Protein AF-A0A3R7AQ67-F1 (afdb_monomer_lite)

Structure (mmCIF, N/CA/C/O backbone):
data_AF-A0A3R7AQ67-F1
#
_entry.id   AF-A0A3R7AQ67-F1
#
loop_
_atom_site.group_PDB
_atom_site.id
_atom_site.type_symbol
_atom_site.label_atom_id
_atom_site.label_alt_id
_atom_site.label_comp_id
_atom_site.label_asym_id
_atom_site.label_entity_id
_atom_site.label_seq_id
_atom_site.pdbx_PDB_ins_code
_atom_site.Cartn_x
_atom_site.Cartn_y
_atom_site.Cartn_z
_atom_site.occupancy
_atom_site.B_iso_or_equiv
_atom_site.auth_seq_id
_atom_site.auth_comp_id
_atom_site.auth_asym_id
_atom_site.auth_atom_id
_atom_site.pdbx_PDB_model_num
ATOM 1 N N . MET A 1 1 ? 0.815 7.753 -4.136 1.00 72.75 1 MET A N 1
ATOM 2 C CA . MET A 1 1 ? -0.116 6.922 -3.349 1.00 72.75 1 MET A CA 1
ATOM 3 C C . MET A 1 1 ? -1.166 6.348 -4.287 1.00 72.75 1 MET A C 1
ATOM 5 O O . MET A 1 1 ? -2.288 6.833 -4.339 1.00 72.75 1 MET A O 1
ATOM 9 N N . LEU A 1 2 ? -0.780 5.349 -5.079 1.00 80.62 2 LEU A N 1
ATOM 10 C CA . LEU A 1 2 ? -1.747 4.509 -5.790 1.00 80.62 2 LEU A CA 1
ATOM 11 C C . LEU A 1 2 ? -1.988 3.253 -4.947 1.00 80.62 2 LEU A C 1
ATOM 13 O O . LEU A 1 2 ? -1.191 2.944 -4.060 1.00 80.62 2 LEU A O 1
ATOM 17 N N . LEU A 1 3 ? -3.057 2.513 -5.232 1.00 83.12 3 LEU A N 1
ATOM 18 C CA . LEU A 1 3 ? -3.358 1.275 -4.507 1.00 83.12 3 LEU A CA 1
ATOM 19 C C . LEU A 1 3 ? -2.185 0.286 -4.591 1.00 83.12 3 LEU A C 1
ATOM 21 O O . LEU A 1 3 ? -1.769 -0.280 -3.590 1.00 83.12 3 LEU A O 1
ATOM 25 N N . ILE A 1 4 ? -1.585 0.166 -5.776 1.00 81.56 4 ILE A N 1
ATOM 26 C CA . ILE A 1 4 ? -0.449 -0.726 -6.044 1.00 81.56 4 ILE A CA 1
ATOM 27 C C . ILE A 1 4 ? 0.915 -0.134 -5.662 1.00 81.56 4 ILE A C 1
ATOM 29 O O . ILE A 1 4 ? 1.932 -0.790 -5.848 1.00 81.56 4 ILE A O 1
ATOM 33 N N . SER A 1 5 ? 0.976 1.115 -5.177 1.00 82.06 5 SER A N 1
ATOM 34 C CA . SER A 1 5 ? 2.272 1.754 -4.902 1.00 82.06 5 SER A CA 1
ATOM 35 C C . SER A 1 5 ? 2.939 1.249 -3.625 1.00 82.06 5 SER A C 1
ATOM 37 O O . SER A 1 5 ? 4.103 1.556 -3.398 1.00 82.06 5 SER A O 1
ATOM 39 N N . SER A 1 6 ? 2.205 0.545 -2.762 1.00 86.56 6 SER A N 1
ATOM 40 C CA . SER A 1 6 ? 2.748 -0.054 -1.546 1.00 86.56 6 SER A CA 1
ATOM 41 C C . SER A 1 6 ? 1.867 -1.216 -1.075 1.00 86.56 6 SER A C 1
ATOM 43 O O . SER A 1 6 ? 0.650 -1.208 -1.261 1.00 86.56 6 SER A O 1
ATOM 45 N N . ILE A 1 7 ? 2.485 -2.216 -0.441 1.00 86.94 7 ILE A N 1
ATOM 46 C CA . ILE A 1 7 ? 1.776 -3.374 0.126 1.00 86.94 7 ILE A CA 1
ATOM 47 C C . ILE A 1 7 ? 0.708 -2.953 1.161 1.00 86.94 7 ILE A C 1
ATOM 49 O O . ILE A 1 7 ? -0.405 -3.470 1.075 1.00 86.94 7 ILE A O 1
ATOM 53 N N . PRO A 1 8 ? 0.954 -1.993 2.083 1.00 88.12 8 PRO A N 1
ATOM 54 C CA . PRO A 1 8 ? -0.069 -1.542 3.028 1.00 88.12 8 PRO A CA 1
ATOM 55 C C . PRO A 1 8 ? -1.321 -0.992 2.339 1.00 88.12 8 PRO A C 1
ATOM 57 O O . PRO A 1 8 ? -2.431 -1.286 2.771 1.00 88.12 8 PRO A O 1
ATOM 60 N N . ASN A 1 9 ? -1.164 -0.230 1.249 1.00 91.06 9 ASN A N 1
ATOM 61 C CA . ASN A 1 9 ? -2.303 0.323 0.512 1.00 91.06 9 ASN A CA 1
ATOM 62 C C . ASN A 1 9 ? -3.183 -0.785 -0.058 1.00 91.06 9 ASN A C 1
ATOM 64 O O . ASN A 1 9 ? -4.401 -0.716 0.071 1.00 91.06 9 ASN A O 1
ATOM 68 N N . LEU A 1 10 ? -2.561 -1.805 -0.652 1.00 89.75 10 LEU A N 1
ATOM 69 C CA . LEU A 1 10 ? -3.259 -2.957 -1.210 1.00 89.75 10 LEU A CA 1
ATOM 70 C C . LEU A 1 10 ? -3.998 -3.736 -0.120 1.00 89.75 10 LEU A C 1
ATOM 72 O O . LEU A 1 10 ? -5.177 -4.028 -0.277 1.00 89.75 10 LEU A O 1
ATOM 76 N N . VAL A 1 11 ? -3.328 -4.029 0.996 1.00 90.25 11 VAL A N 1
ATOM 77 C CA . VAL A 1 11 ? -3.901 -4.801 2.108 1.00 90.25 11 VAL A CA 1
ATOM 78 C C . VAL A 1 11 ? -5.073 -4.067 2.763 1.00 90.25 11 VAL A C 1
ATOM 80 O O . VAL A 1 11 ? -6.101 -4.678 3.045 1.00 90.25 11 VAL A O 1
ATOM 83 N N . VAL A 1 12 ? -4.954 -2.755 2.987 1.00 92.00 12 VAL A N 1
ATOM 84 C CA . VAL A 1 12 ? -6.056 -1.951 3.535 1.00 92.00 12 VAL A CA 1
ATOM 85 C C . VAL A 1 12 ? -7.195 -1.847 2.520 1.00 92.00 12 VAL A C 1
ATOM 87 O O . VAL A 1 12 ? -8.351 -2.034 2.890 1.00 92.00 12 VAL A O 1
ATOM 90 N N . ALA A 1 13 ? -6.898 -1.609 1.240 1.00 90.75 13 ALA A N 1
ATOM 91 C CA . ALA A 1 13 ? -7.921 -1.539 0.202 1.00 90.75 13 ALA A CA 1
ATOM 92 C C . ALA A 1 13 ? -8.708 -2.853 0.073 1.00 90.75 13 ALA A C 1
ATOM 94 O O . ALA A 1 13 ? -9.933 -2.812 0.054 1.00 90.75 13 ALA A O 1
ATOM 95 N N . ASP A 1 14 ? -8.035 -4.005 0.075 1.00 88.44 14 ASP A N 1
ATOM 96 C CA . ASP A 1 14 ? -8.679 -5.325 0.085 1.00 88.44 14 ASP A CA 1
ATOM 97 C C . ASP A 1 14 ? -9.509 -5.531 1.362 1.00 88.44 14 ASP A C 1
ATOM 99 O O . ASP A 1 14 ? -10.697 -5.855 1.306 1.00 88.44 14 ASP A O 1
ATOM 103 N N . GLY A 1 15 ? -8.927 -5.209 2.522 1.00 89.31 15 GLY A N 1
ATOM 104 C CA . GLY A 1 15 ? -9.599 -5.297 3.813 1.00 89.31 15 GLY A CA 1
ATOM 105 C C . GLY A 1 15 ? -10.900 -4.495 3.871 1.00 89.31 15 GLY A C 1
ATOM 106 O O . GLY A 1 15 ? -11.867 -4.959 4.473 1.00 89.31 15 GLY A O 1
ATOM 107 N N . PHE A 1 16 ? -10.963 -3.325 3.239 1.00 91.62 16 PHE A N 1
ATOM 108 C CA . PHE A 1 16 ? -12.138 -2.448 3.244 1.00 91.62 16 PHE A CA 1
ATOM 109 C C . PHE A 1 16 ? -12.935 -2.448 1.934 1.00 91.62 16 PHE A C 1
ATOM 111 O O . PHE A 1 16 ? -13.886 -1.679 1.809 1.00 91.62 16 PHE A O 1
ATOM 118 N N . ASN A 1 17 ? -12.596 -3.330 0.990 1.00 88.88 17 ASN A N 1
ATOM 119 C CA . ASN A 1 17 ? -13.227 -3.440 -0.325 1.00 88.88 17 ASN A CA 1
ATOM 120 C C . ASN A 1 17 ? -13.226 -2.116 -1.125 1.00 88.88 17 ASN A C 1
ATOM 122 O O . ASN A 1 17 ? -14.225 -1.722 -1.728 1.00 88.88 17 ASN A O 1
ATOM 126 N N . ILE A 1 18 ? -12.095 -1.404 -1.098 1.00 89.31 18 ILE A N 1
ATOM 127 C CA . ILE A 1 18 ? -11.874 -0.159 -1.839 1.00 89.31 18 ILE A CA 1
ATOM 128 C C . ILE A 1 18 ? -11.268 -0.496 -3.204 1.00 89.31 18 ILE A C 1
ATOM 130 O O . ILE A 1 18 ? -10.146 -0.992 -3.298 1.00 89.31 18 ILE A O 1
ATOM 134 N N . GLY A 1 19 ? -12.005 -0.179 -4.268 1.00 86.44 19 GLY A N 1
ATOM 135 C CA . GLY A 1 19 ? -11.568 -0.373 -5.651 1.00 86.44 19 GLY A CA 1
ATOM 136 C C . GLY A 1 19 ? -10.388 0.512 -6.068 1.00 86.44 19 GLY A C 1
ATOM 137 O O . GLY A 1 19 ? -10.145 1.582 -5.494 1.00 86.44 19 GLY A O 1
ATOM 138 N N . PHE A 1 20 ? -9.668 0.103 -7.118 1.00 86.31 20 PHE A N 1
ATOM 139 C CA . PHE A 1 20 ? -8.523 0.865 -7.636 1.00 86.31 20 PHE A CA 1
ATOM 140 C C . PHE A 1 20 ? -8.946 2.246 -8.140 1.00 86.31 20 PHE A C 1
ATOM 142 O O . PHE A 1 20 ? -8.245 3.231 -7.900 1.00 86.31 20 PHE A O 1
ATOM 149 N N . SER A 1 21 ? -10.097 2.338 -8.814 1.00 85.00 21 SER A N 1
ATOM 150 C CA . SER A 1 21 ? -10.592 3.599 -9.376 1.00 85.00 21 SER A CA 1
ATOM 151 C C . SER A 1 21 ? -10.856 4.634 -8.281 1.00 85.00 21 SER A C 1
ATOM 153 O O . SER A 1 21 ? -10.387 5.773 -8.359 1.00 85.00 21 SER A O 1
ATOM 155 N N . ARG A 1 22 ? -11.522 4.210 -7.201 1.00 88.50 22 ARG A N 1
ATOM 156 C CA . ARG A 1 22 ? -11.767 5.028 -6.013 1.00 88.50 22 ARG A CA 1
ATOM 157 C C . ARG A 1 22 ? -10.457 5.478 -5.383 1.00 88.50 22 ARG A C 1
ATOM 159 O O . ARG A 1 22 ? -10.313 6.654 -5.040 1.00 88.50 22 ARG A O 1
ATOM 166 N N . PHE A 1 23 ? -9.489 4.566 -5.302 1.00 89.12 23 PHE A N 1
ATOM 167 C CA . PHE A 1 23 ? -8.178 4.881 -4.761 1.00 89.12 23 PHE A CA 1
ATOM 168 C C . PHE A 1 23 ? -7.440 5.921 -5.606 1.00 89.12 23 PHE A C 1
ATOM 170 O O . PHE A 1 23 ? -6.857 6.854 -5.063 1.00 89.12 23 PHE A O 1
ATOM 177 N N . ALA A 1 24 ? -7.488 5.798 -6.932 1.00 87.00 24 ALA A N 1
ATOM 178 C CA . ALA A 1 24 ? -6.866 6.746 -7.846 1.00 87.00 24 ALA A CA 1
ATOM 179 C C . ALA A 1 24 ? -7.499 8.141 -7.735 1.00 87.00 24 ALA A C 1
ATOM 181 O O . ALA A 1 24 ? -6.774 9.130 -7.677 1.00 87.00 24 ALA A O 1
ATOM 182 N N . ILE A 1 25 ? -8.828 8.233 -7.633 1.00 88.50 25 ILE A N 1
ATOM 183 C CA . ILE A 1 25 ? -9.541 9.517 -7.525 1.00 88.50 25 ILE A CA 1
ATOM 184 C C . ILE A 1 25 ? -9.151 10.278 -6.252 1.00 88.50 25 ILE A C 1
ATOM 186 O O . ILE A 1 25 ? -8.949 11.489 -6.306 1.00 88.50 25 ILE A O 1
ATOM 190 N N . ILE A 1 26 ? -9.026 9.586 -5.117 1.00 88.56 26 ILE A N 1
ATOM 191 C CA . ILE A 1 26 ? -8.708 10.217 -3.825 1.00 88.56 26 ILE A CA 1
ATOM 192 C C . ILE A 1 26 ? -7.193 10.390 -3.649 1.00 88.56 26 ILE A C 1
ATOM 194 O O . ILE A 1 26 ? -6.713 11.452 -3.253 1.00 88.56 26 ILE A O 1
ATOM 198 N N . GLY A 1 27 ? -6.420 9.353 -3.966 1.00 85.31 27 GLY A N 1
ATOM 199 C CA . GLY A 1 27 ? -4.980 9.302 -3.740 1.00 85.31 27 GLY A CA 1
ATOM 200 C C . GLY A 1 27 ? -4.157 10.099 -4.751 1.00 85.31 27 GLY A C 1
ATOM 201 O O . GLY A 1 27 ? -3.121 10.657 -4.374 1.00 85.31 27 GLY A O 1
ATOM 202 N N . ALA A 1 28 ? -4.574 10.193 -6.021 1.00 86.81 28 ALA A N 1
ATOM 203 C CA . ALA A 1 28 ? -3.775 10.865 -7.050 1.00 86.81 28 ALA A CA 1
ATOM 204 C C . ALA A 1 28 ? -3.653 12.385 -6.838 1.00 86.81 28 ALA A C 1
ATOM 206 O O . ALA A 1 28 ? -2.519 12.867 -6.884 1.00 86.81 28 ALA A O 1
ATOM 207 N N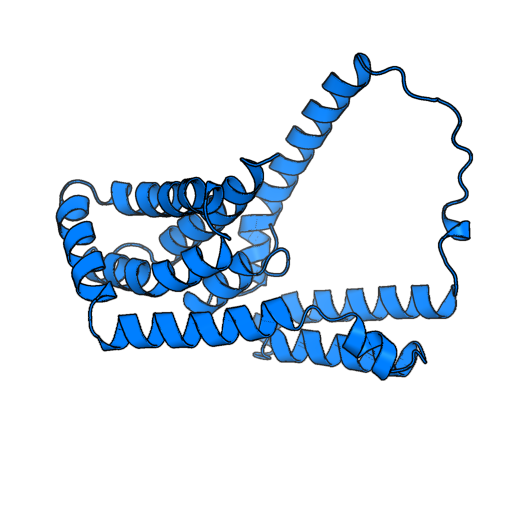 . PRO A 1 29 ? -4.724 13.151 -6.536 1.00 89.62 29 PRO A N 1
ATOM 208 C CA . PRO A 1 29 ? -4.601 14.586 -6.273 1.00 89.62 29 PRO A CA 1
ATOM 209 C C . PRO A 1 29 ? -3.647 14.882 -5.115 1.00 89.62 29 PRO A C 1
ATOM 211 O O . PRO A 1 29 ? -2.743 15.705 -5.254 1.00 89.62 29 PRO A O 1
ATOM 214 N N . LEU A 1 30 ? -3.783 14.151 -4.002 1.00 85.88 30 LEU A N 1
ATOM 215 C CA . LEU A 1 30 ? -2.887 14.291 -2.856 1.00 85.88 30 LEU A CA 1
ATOM 216 C C . LEU A 1 30 ? -1.441 13.949 -3.232 1.00 85.88 30 LEU A C 1
ATOM 218 O O . LEU A 1 30 ? -0.521 14.681 -2.882 1.00 85.88 30 LEU A O 1
ATOM 222 N N . SER A 1 31 ? -1.235 12.874 -3.996 1.00 85.75 31 SER A N 1
ATOM 223 C CA . SER A 1 31 ? 0.098 12.470 -4.458 1.00 85.75 31 SER A CA 1
ATOM 224 C C . SER A 1 31 ? 0.756 13.530 -5.336 1.00 85.75 31 SER A C 1
ATOM 226 O O . SER A 1 31 ? 1.950 13.769 -5.195 1.00 85.75 31 SER A O 1
ATOM 228 N N . LEU A 1 32 ? -0.005 14.173 -6.225 1.00 90.31 32 LEU A N 1
ATOM 229 C CA . LEU A 1 32 ? 0.499 15.240 -7.090 1.00 90.31 32 LEU A CA 1
ATOM 230 C C . LEU A 1 32 ? 0.870 16.488 -6.286 1.00 90.31 32 LEU A C 1
ATOM 232 O O . LEU A 1 32 ? 1.914 17.085 -6.542 1.00 90.31 32 LEU A O 1
ATOM 236 N N . ILE A 1 33 ? 0.057 16.850 -5.289 1.00 90.50 33 ILE A N 1
ATOM 237 C CA . ILE A 1 33 ? 0.358 17.958 -4.373 1.00 90.50 33 ILE A CA 1
ATOM 238 C C . ILE A 1 33 ? 1.642 17.662 -3.593 1.00 90.50 33 ILE A C 1
ATOM 240 O O . ILE A 1 33 ? 2.556 18.485 -3.586 1.00 90.50 33 ILE A O 1
ATOM 244 N N . LEU A 1 34 ? 1.740 16.480 -2.979 1.00 86.50 34 LEU A N 1
ATOM 245 C CA . LEU A 1 34 ? 2.927 16.073 -2.225 1.00 86.50 34 LEU A CA 1
ATOM 246 C C . LEU A 1 34 ? 4.167 16.035 -3.120 1.00 86.50 34 LEU A C 1
ATOM 248 O O . LEU A 1 34 ? 5.200 16.570 -2.739 1.00 86.50 34 LEU A O 1
ATOM 252 N N . MET A 1 35 ? 4.054 15.497 -4.337 1.00 89.00 35 MET A N 1
ATOM 253 C CA . MET A 1 35 ? 5.141 15.488 -5.315 1.00 89.00 35 MET A CA 1
ATOM 254 C C . MET A 1 35 ? 5.604 16.908 -5.660 1.00 89.00 35 MET A C 1
ATOM 256 O O . MET A 1 35 ? 6.805 17.165 -5.671 1.00 89.00 35 MET A O 1
ATOM 260 N N . ALA A 1 36 ? 4.680 17.841 -5.904 1.00 93.50 36 ALA A N 1
ATOM 261 C CA . ALA A 1 36 ? 5.024 19.230 -6.199 1.00 93.50 36 ALA A CA 1
ATOM 262 C C . ALA A 1 36 ? 5.754 19.903 -5.023 1.00 93.50 36 ALA A C 1
ATOM 264 O O . ALA A 1 36 ? 6.768 20.570 -5.231 1.00 93.50 36 ALA A O 1
ATOM 265 N N . VAL A 1 37 ? 5.288 19.679 -3.789 1.00 91.69 37 VAL A N 1
ATOM 266 C CA . VAL A 1 37 ? 5.948 20.183 -2.574 1.00 91.69 37 VAL A CA 1
ATOM 267 C C . VAL A 1 37 ? 7.336 19.561 -2.410 1.00 91.69 37 VAL A C 1
ATOM 269 O O . VAL A 1 37 ? 8.300 20.287 -2.181 1.00 91.69 37 VAL A O 1
ATOM 272 N N . SER A 1 38 ? 7.476 18.244 -2.587 1.00 88.69 38 SER A N 1
ATOM 273 C CA . SER A 1 38 ? 8.767 17.555 -2.503 1.00 88.69 38 SER A CA 1
ATOM 274 C C . SER A 1 38 ? 9.755 18.059 -3.555 1.00 88.69 38 SER A C 1
ATOM 276 O O . SER A 1 38 ? 10.904 18.341 -3.219 1.00 88.69 38 SER A O 1
ATOM 278 N N . ILE A 1 39 ? 9.318 18.240 -4.807 1.00 92.38 39 ILE A N 1
ATOM 279 C CA . ILE A 1 39 ? 10.147 18.815 -5.877 1.00 92.38 39 ILE A CA 1
ATOM 280 C C . ILE A 1 39 ? 10.589 20.230 -5.503 1.00 92.38 39 ILE A C 1
ATOM 282 O O . ILE A 1 39 ? 11.765 20.550 -5.650 1.00 92.38 39 ILE A O 1
ATOM 286 N N . TYR A 1 40 ? 9.683 21.062 -4.985 1.00 93.81 40 TYR A N 1
ATOM 287 C CA . TYR A 1 40 ? 10.013 22.417 -4.547 1.00 93.81 40 TYR A CA 1
ATOM 288 C C . TYR A 1 40 ? 11.048 22.423 -3.411 1.00 93.81 40 TYR A C 1
ATOM 290 O O . TYR A 1 40 ? 12.060 23.116 -3.504 1.00 93.81 40 TYR A O 1
ATOM 298 N N . MET A 1 41 ? 10.850 21.606 -2.372 1.00 90.94 41 MET A N 1
ATOM 299 C CA . MET A 1 41 ? 11.791 21.487 -1.252 1.00 90.94 41 MET A CA 1
ATOM 300 C C . MET A 1 41 ? 13.177 21.019 -1.712 1.00 90.94 41 MET A C 1
ATOM 302 O O . MET A 1 41 ? 14.195 21.565 -1.279 1.00 90.94 41 MET A O 1
ATOM 306 N N . VAL A 1 42 ? 13.230 20.029 -2.609 1.00 90.44 42 VAL A N 1
ATOM 307 C CA . VAL A 1 42 ? 14.490 19.552 -3.192 1.00 90.44 42 VAL A CA 1
ATOM 308 C C . VAL A 1 42 ? 15.128 20.643 -4.048 1.00 90.44 42 VAL A C 1
ATOM 310 O O . VAL A 1 42 ? 16.318 20.895 -3.892 1.00 90.44 42 VAL A O 1
ATOM 313 N N . ALA A 1 43 ? 14.366 21.336 -4.895 1.00 89.94 43 ALA A N 1
ATOM 314 C CA . ALA A 1 43 ? 14.875 22.416 -5.738 1.00 89.94 43 ALA A CA 1
ATOM 315 C C . ALA A 1 43 ? 15.475 23.566 -4.913 1.00 89.94 43 ALA A C 1
ATOM 317 O O . ALA A 1 43 ? 16.554 24.052 -5.250 1.00 89.94 43 ALA A O 1
ATOM 318 N N . GLU A 1 44 ? 14.837 23.958 -3.804 1.00 91.06 44 GLU A N 1
ATOM 319 C CA . GLU A 1 44 ? 15.400 24.929 -2.856 1.00 91.06 44 GLU A CA 1
ATOM 320 C C . GLU A 1 44 ? 16.708 24.422 -2.237 1.00 91.06 44 GLU A C 1
ATOM 322 O O . GLU A 1 44 ? 17.696 25.153 -2.191 1.00 91.06 44 GLU A O 1
ATOM 327 N N . ARG A 1 45 ? 16.766 23.149 -1.827 1.00 88.94 45 ARG A N 1
ATOM 328 C CA . ARG A 1 45 ? 17.982 22.553 -1.253 1.00 88.94 45 ARG A CA 1
ATOM 329 C C . ARG A 1 45 ? 19.126 22.460 -2.268 1.00 88.94 45 ARG A C 1
ATOM 331 O O . ARG A 1 45 ? 20.278 22.703 -1.913 1.00 88.94 45 ARG A O 1
ATOM 338 N N . LEU A 1 46 ? 18.817 22.146 -3.526 1.00 87.94 46 LEU A N 1
ATOM 339 C CA . LEU A 1 46 ? 19.792 22.026 -4.612 1.00 87.94 46 LEU A CA 1
ATOM 340 C C . LEU A 1 46 ? 20.491 23.354 -4.938 1.00 87.94 46 LEU A C 1
ATOM 342 O O . LEU A 1 46 ? 21.625 23.317 -5.405 1.00 87.94 46 LEU A O 1
ATOM 346 N N . LYS A 1 47 ? 19.893 24.518 -4.636 1.00 86.50 47 LYS A N 1
ATOM 347 C CA . LYS A 1 47 ? 20.563 25.829 -4.791 1.00 86.50 47 LYS A CA 1
ATOM 348 C C . LYS A 1 47 ? 21.846 25.946 -3.963 1.00 86.50 47 LYS A C 1
ATOM 350 O O . LYS A 1 47 ? 22.745 26.695 -4.336 1.00 86.50 47 LYS A O 1
ATOM 355 N N . TYR A 1 48 ? 21.928 25.215 -2.853 1.00 86.44 48 TYR A N 1
ATOM 356 C CA . TYR A 1 48 ? 23.062 25.231 -1.928 1.00 86.44 48 TYR A CA 1
ATOM 357 C C . TYR A 1 48 ? 24.057 24.090 -2.177 1.00 86.44 48 TYR A C 1
ATOM 359 O O . TYR A 1 48 ? 25.091 24.023 -1.513 1.00 86.44 48 TYR A O 1
ATOM 367 N N . ILE A 1 49 ? 23.763 23.191 -3.121 1.00 85.50 49 ILE A N 1
ATOM 368 C CA . ILE A 1 49 ? 24.606 22.042 -3.451 1.00 85.50 49 ILE A CA 1
ATOM 369 C C . ILE A 1 49 ? 25.309 22.331 -4.784 1.00 85.50 49 ILE A C 1
ATOM 371 O O . ILE A 1 49 ? 24.639 22.602 -5.781 1.00 85.50 49 ILE A O 1
ATOM 375 N N . PRO A 1 50 ? 26.651 22.265 -4.856 1.00 80.38 50 PRO A N 1
ATOM 376 C CA . PRO A 1 50 ? 27.361 22.431 -6.116 1.00 80.38 50 PRO A CA 1
ATOM 377 C C . PRO A 1 50 ? 27.049 21.253 -7.050 1.00 80.38 50 PRO A C 1
ATOM 379 O O . PRO A 1 50 ? 27.599 20.161 -6.917 1.00 80.38 50 PRO A O 1
ATOM 382 N N . LEU A 1 51 ? 26.145 21.472 -8.004 1.00 77.81 51 LEU A N 1
ATOM 383 C CA . LEU A 1 51 ? 25.784 20.486 -9.019 1.00 77.81 51 LEU A CA 1
ATOM 384 C C . LEU A 1 51 ? 26.882 20.384 -10.088 1.00 77.81 51 LEU A C 1
ATOM 386 O O . LEU A 1 51 ? 27.282 21.388 -10.684 1.00 77.81 51 LEU A O 1
ATOM 390 N N . LYS A 1 52 ? 27.340 19.162 -10.393 1.00 77.88 52 LYS A N 1
ATOM 391 C CA . LYS A 1 52 ? 28.137 18.902 -11.603 1.00 77.88 52 LYS A CA 1
ATOM 392 C C . LYS A 1 52 ? 27.241 19.120 -12.826 1.00 77.88 52 LYS A C 1
ATOM 394 O O . LYS A 1 52 ? 26.315 18.355 -13.055 1.00 77.88 52 LYS A O 1
ATOM 399 N N . LYS A 1 53 ? 27.521 20.172 -13.600 1.00 68.88 53 LYS A N 1
ATOM 400 C CA . LYS A 1 53 ? 26.683 20.618 -14.730 1.00 68.88 53 LYS A CA 1
ATOM 401 C C . LYS A 1 53 ? 26.739 19.738 -15.983 1.00 68.88 53 LYS A C 1
ATOM 403 O O . LYS A 1 53 ? 25.847 19.858 -16.810 1.00 68.88 53 LYS A O 1
ATOM 408 N N . ASN A 1 54 ? 27.737 18.865 -16.113 1.00 67.00 54 ASN A N 1
ATOM 409 C CA . ASN A 1 54 ? 27.957 18.080 -17.328 1.00 67.00 54 ASN A CA 1
ATOM 410 C C . ASN A 1 54 ? 28.021 16.589 -16.989 1.00 67.00 54 ASN A C 1
ATOM 412 O O . ASN A 1 54 ? 29.087 16.055 -16.684 1.00 67.00 54 ASN A O 1
ATOM 416 N N . LEU A 1 55 ? 26.862 15.940 -17.024 1.00 71.38 55 LEU A N 1
ATOM 417 C CA . LEU A 1 55 ? 26.737 14.493 -17.144 1.00 71.38 55 LEU A CA 1
ATOM 418 C C . LEU A 1 55 ? 26.078 14.250 -18.499 1.00 71.38 55 LEU A C 1
ATOM 420 O O . LEU A 1 55 ? 24.858 14.294 -18.613 1.00 71.38 55 LEU A O 1
ATOM 424 N N . ASP A 1 56 ? 26.902 14.086 -19.532 1.00 77.50 56 ASP A N 1
ATOM 425 C CA . ASP A 1 56 ? 26.444 13.673 -20.859 1.00 77.50 56 ASP A CA 1
ATOM 426 C C . ASP A 1 56 ? 26.224 12.155 -20.821 1.00 77.50 56 ASP A C 1
ATOM 428 O O . ASP A 1 56 ? 27.083 11.362 -21.204 1.00 77.50 56 ASP A O 1
ATOM 432 N N . ILE A 1 57 ? 25.131 11.751 -20.170 1.00 79.88 57 ILE A N 1
ATOM 433 C CA . ILE A 1 57 ? 24.715 10.354 -20.050 1.00 79.88 57 ILE A CA 1
ATOM 434 C C . ILE A 1 57 ? 23.612 10.140 -21.078 1.00 79.88 57 ILE A C 1
ATOM 436 O O . ILE A 1 57 ? 22.526 10.701 -20.939 1.00 79.88 57 ILE A O 1
ATOM 440 N N . ASP A 1 58 ? 23.880 9.313 -22.085 1.00 86.19 58 ASP A N 1
ATOM 441 C CA . ASP A 1 58 ? 22.853 8.854 -23.017 1.00 86.19 58 ASP A CA 1
ATOM 442 C C . ASP A 1 58 ? 21.867 7.923 -22.281 1.00 86.19 58 ASP A C 1
ATOM 444 O O . ASP A 1 58 ? 22.279 6.846 -21.838 1.00 86.19 58 ASP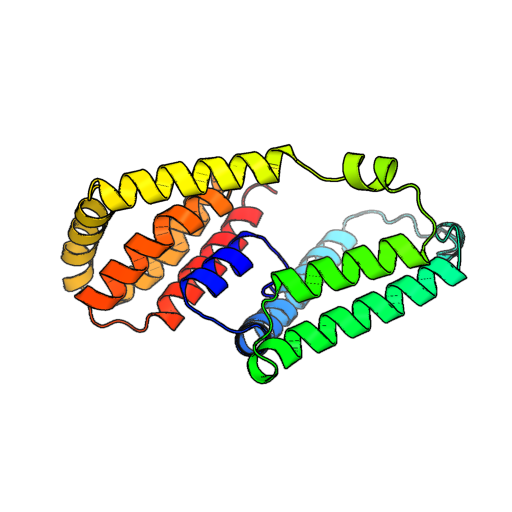 A O 1
ATOM 448 N N . PRO A 1 59 ? 20.571 8.270 -22.154 1.00 83.38 59 PRO A N 1
ATOM 449 C CA . PRO A 1 59 ? 19.583 7.418 -21.493 1.00 83.38 59 PRO A CA 1
ATOM 450 C C . PRO A 1 59 ? 19.425 6.050 -22.163 1.00 83.38 59 PRO A C 1
ATOM 452 O O . PRO A 1 59 ? 19.086 5.070 -21.503 1.00 83.38 59 PRO A O 1
ATOM 455 N N . TRP A 1 60 ? 19.687 5.966 -23.471 1.00 87.81 60 TRP A N 1
ATOM 456 C CA . TRP A 1 60 ? 19.560 4.721 -24.224 1.00 87.81 60 TRP A CA 1
ATOM 457 C C . TRP A 1 60 ? 20.694 3.741 -23.965 1.00 87.81 60 TRP A C 1
ATOM 459 O O . TRP A 1 60 ? 20.529 2.560 -24.255 1.00 87.81 60 TRP A O 1
ATOM 469 N N . SER A 1 61 ? 21.801 4.195 -23.372 1.00 86.50 61 SER A N 1
ATOM 470 C CA . SER A 1 61 ? 22.880 3.303 -22.939 1.00 86.50 61 SER A CA 1
ATOM 471 C C . SER A 1 61 ? 22.452 2.337 -21.826 1.00 86.50 61 SER A C 1
ATOM 473 O O . SER A 1 61 ? 23.098 1.312 -21.640 1.00 86.50 61 SER A O 1
ATOM 475 N N . ALA A 1 62 ? 21.352 2.631 -21.119 1.00 86.06 62 ALA A N 1
ATOM 476 C CA . ALA A 1 62 ? 20.780 1.765 -20.088 1.00 86.06 62 ALA A CA 1
ATOM 477 C C . ALA A 1 62 ? 19.783 0.723 -20.632 1.00 86.06 62 ALA A C 1
ATOM 479 O O . ALA A 1 62 ? 19.364 -0.159 -19.887 1.00 86.06 62 ALA A O 1
ATOM 480 N N . VAL A 1 63 ? 19.362 0.829 -21.898 1.00 89.31 63 VAL A N 1
ATOM 481 C CA . VAL A 1 63 ? 18.389 -0.095 -22.500 1.00 89.31 63 VAL A CA 1
ATOM 482 C C . VAL A 1 63 ? 19.139 -1.214 -23.215 1.00 89.31 63 VAL A C 1
ATOM 484 O O . VAL A 1 63 ? 19.660 -0.998 -24.307 1.00 89.31 63 VAL A O 1
ATOM 487 N N . GLU A 1 64 ? 19.177 -2.402 -22.608 1.00 85.25 64 GLU A N 1
ATOM 488 C CA . GLU A 1 64 ? 19.856 -3.575 -23.180 1.00 85.25 64 GLU A CA 1
ATOM 489 C C . GLU A 1 64 ? 19.191 -4.041 -24.483 1.00 85.25 64 GLU A C 1
ATOM 491 O O . GLU A 1 64 ? 19.863 -4.230 -25.497 1.00 85.25 64 GLU A O 1
ATOM 496 N N . ASP A 1 65 ? 17.859 -4.157 -24.473 1.00 89.75 65 ASP A N 1
ATOM 497 C CA . ASP A 1 65 ? 17.054 -4.569 -25.622 1.00 89.75 65 ASP A CA 1
ATOM 498 C C . ASP A 1 65 ? 15.852 -3.627 -25.802 1.00 89.75 65 ASP A C 1
ATOM 500 O O . ASP A 1 65 ? 14.993 -3.470 -24.927 1.00 89.75 65 ASP A O 1
ATOM 504 N N . ARG A 1 66 ? 15.792 -2.976 -26.970 1.00 90.56 66 ARG A N 1
ATOM 505 C CA . ARG A 1 66 ? 14.734 -2.011 -27.297 1.00 90.56 66 ARG A CA 1
ATOM 506 C C . ARG A 1 66 ? 13.386 -2.683 -27.548 1.00 90.56 66 ARG A C 1
ATOM 508 O O . ARG A 1 66 ? 12.362 -2.105 -27.191 1.00 90.56 66 ARG A O 1
ATOM 515 N N . ASP A 1 67 ? 13.368 -3.873 -28.137 1.00 91.19 67 ASP A N 1
ATOM 516 C CA . ASP A 1 67 ? 12.131 -4.597 -28.421 1.00 91.19 67 ASP A CA 1
ATOM 517 C C . ASP A 1 67 ? 11.501 -5.099 -27.122 1.00 91.19 67 ASP A C 1
ATOM 519 O O . ASP A 1 67 ? 10.298 -4.915 -26.910 1.00 91.19 67 ASP A O 1
ATOM 523 N N . VAL A 1 68 ? 12.311 -5.660 -26.218 1.00 90.50 68 VAL A N 1
ATOM 524 C CA . VAL A 1 68 ? 11.858 -6.053 -24.875 1.00 90.50 68 VAL A CA 1
ATOM 525 C C . VAL A 1 68 ? 11.362 -4.830 -24.107 1.00 90.50 68 VAL A C 1
ATOM 527 O O . VAL A 1 68 ? 10.284 -4.887 -23.514 1.00 90.50 68 VAL A O 1
ATOM 530 N N . PHE A 1 69 ? 12.063 -3.694 -24.178 1.00 92.38 69 PHE A N 1
ATOM 531 C CA . PHE A 1 69 ? 11.623 -2.450 -23.544 1.00 92.38 69 PHE A CA 1
ATOM 532 C C . PHE A 1 69 ? 10.245 -1.986 -24.043 1.00 92.38 69 PHE A C 1
ATOM 534 O O . PHE A 1 69 ? 9.348 -1.739 -23.235 1.00 92.38 69 PHE A O 1
ATOM 541 N N . TYR A 1 70 ? 10.022 -1.909 -25.360 1.00 93.62 70 TYR A N 1
ATOM 542 C CA . TYR A 1 70 ? 8.723 -1.480 -25.889 1.00 93.62 70 TYR A CA 1
ATOM 543 C C . TYR A 1 70 ? 7.601 -2.467 -25.556 1.00 93.62 70 TYR A C 1
ATOM 545 O O . TYR A 1 70 ? 6.512 -2.037 -25.170 1.00 93.62 70 TYR A O 1
ATOM 553 N N . ARG A 1 71 ? 7.857 -3.782 -25.634 1.00 93.50 71 ARG A N 1
ATOM 554 C CA . ARG A 1 71 ? 6.903 -4.810 -25.176 1.00 93.50 71 ARG A CA 1
ATOM 555 C C . ARG A 1 71 ? 6.561 -4.617 -23.700 1.00 93.50 71 ARG A C 1
ATOM 557 O O . ARG A 1 71 ? 5.388 -4.675 -23.337 1.00 93.50 71 ARG A O 1
ATOM 564 N N . SER A 1 72 ? 7.562 -4.301 -22.882 1.00 92.31 72 SER A N 1
ATOM 565 C CA . SER A 1 72 ? 7.402 -4.049 -21.451 1.00 92.31 72 SER A CA 1
ATOM 566 C C . SER A 1 72 ? 6.510 -2.853 -21.165 1.00 92.31 72 SER A C 1
ATOM 568 O O . SER A 1 72 ? 5.589 -2.945 -20.355 1.00 92.31 72 SER A O 1
ATOM 570 N N . VAL A 1 73 ? 6.728 -1.748 -21.880 1.00 94.44 73 VAL A N 1
ATOM 571 C CA . VAL A 1 73 ? 5.895 -0.545 -21.777 1.00 94.44 73 VAL A CA 1
ATOM 572 C C . VAL A 1 73 ? 4.449 -0.838 -22.181 1.00 94.44 73 VAL A C 1
ATOM 574 O O . VAL A 1 73 ? 3.524 -0.406 -21.493 1.00 94.44 73 VAL A O 1
ATOM 577 N N . VAL A 1 74 ? 4.234 -1.597 -23.260 1.00 95.94 74 VAL A N 1
ATOM 578 C CA . VAL A 1 74 ? 2.885 -1.970 -23.713 1.00 95.94 74 VAL A CA 1
ATOM 579 C C . VAL A 1 74 ? 2.180 -2.847 -22.680 1.00 95.94 74 VAL A C 1
ATOM 581 O O . VAL A 1 74 ? 1.043 -2.552 -22.316 1.00 95.94 74 VAL A O 1
ATOM 584 N N . ILE A 1 75 ? 2.837 -3.891 -22.169 1.00 95.62 75 ILE A N 1
ATOM 585 C CA . ILE A 1 75 ? 2.229 -4.782 -21.171 1.00 95.62 75 ILE A CA 1
ATOM 586 C C . ILE A 1 75 ? 1.940 -4.027 -19.877 1.00 95.62 75 ILE A C 1
ATOM 588 O O . ILE A 1 75 ? 0.845 -4.155 -19.332 1.00 95.62 75 ILE A O 1
ATOM 592 N N . PHE A 1 76 ? 2.867 -3.183 -19.425 1.00 93.81 76 PHE A N 1
ATOM 593 C CA . PHE A 1 76 ? 2.643 -2.318 -18.274 1.00 93.81 76 PHE A CA 1
ATOM 594 C C . PHE A 1 76 ? 1.418 -1.414 -18.476 1.00 93.81 76 PHE A C 1
ATOM 596 O O . PHE A 1 76 ? 0.549 -1.358 -17.607 1.00 93.81 76 PHE A O 1
ATOM 603 N N . ALA A 1 77 ? 1.289 -0.761 -19.635 1.00 94.69 77 ALA A N 1
ATOM 604 C CA . ALA A 1 77 ? 0.131 0.076 -19.944 1.00 94.69 77 ALA A CA 1
ATOM 605 C C . ALA A 1 77 ? -1.184 -0.724 -19.938 1.00 94.69 77 ALA A C 1
ATOM 607 O O . ALA A 1 77 ? -2.176 -0.269 -19.367 1.00 94.69 77 ALA A O 1
ATOM 608 N N . VAL A 1 78 ? -1.190 -1.933 -20.510 1.00 95.19 78 VAL A N 1
ATOM 609 C CA . VAL A 1 78 ? -2.357 -2.831 -20.493 1.00 95.19 78 VAL A CA 1
ATOM 610 C C . VAL A 1 78 ? -2.727 -3.229 -19.064 1.00 95.19 78 VAL A C 1
ATOM 612 O O . VAL A 1 78 ? -3.895 -3.134 -18.696 1.00 95.19 78 VAL A O 1
ATOM 615 N N . VAL A 1 79 ? -1.754 -3.616 -18.235 1.00 93.44 79 VAL A N 1
ATOM 616 C CA . VAL A 1 79 ? -1.971 -3.955 -16.818 1.00 93.44 79 VAL A CA 1
ATOM 617 C C . VAL A 1 79 ? -2.558 -2.769 -16.053 1.00 93.44 79 VAL A C 1
ATOM 619 O O . VAL A 1 79 ? -3.530 -2.935 -15.319 1.00 93.44 79 VAL A O 1
ATOM 622 N N . MET A 1 80 ? -2.032 -1.560 -16.267 1.00 90.50 80 MET A N 1
ATOM 623 C CA . MET A 1 80 ? -2.555 -0.347 -15.633 1.00 90.50 80 MET A CA 1
ATOM 624 C C . MET A 1 80 ? -4.001 -0.050 -16.046 1.00 90.50 80 MET A C 1
ATOM 626 O O . MET A 1 80 ? -4.818 0.304 -15.197 1.00 90.50 80 MET A O 1
ATOM 630 N N . ILE A 1 81 ? -4.342 -0.232 -17.325 1.00 91.06 81 ILE A N 1
ATOM 631 C CA . ILE A 1 81 ? -5.723 -0.092 -17.809 1.00 91.06 81 ILE A CA 1
ATOM 632 C C . ILE A 1 81 ? -6.625 -1.147 -17.160 1.00 91.06 81 ILE A C 1
ATOM 634 O O . ILE A 1 81 ? -7.704 -0.812 -16.675 1.00 91.06 81 ILE A O 1
ATOM 638 N N . LEU A 1 82 ? -6.185 -2.406 -17.095 1.00 91.56 82 LEU A N 1
ATOM 639 C CA . LEU A 1 82 ? -6.948 -3.481 -16.461 1.00 91.56 82 LEU A CA 1
ATOM 640 C C . LEU A 1 82 ? -7.171 -3.234 -14.966 1.00 91.56 82 LEU A C 1
ATOM 642 O O . LEU A 1 82 ? -8.254 -3.537 -14.478 1.00 91.56 82 LEU A O 1
ATOM 646 N N . PHE A 1 83 ? -6.210 -2.644 -14.248 1.00 88.00 83 PHE A N 1
ATOM 647 C CA . PHE A 1 83 ? -6.425 -2.231 -12.860 1.00 88.00 83 PHE A CA 1
ATOM 648 C C . PHE A 1 83 ? -7.508 -1.165 -12.730 1.00 88.00 83 PHE A C 1
ATOM 650 O O . PHE A 1 83 ? -8.368 -1.290 -11.869 1.00 88.00 83 PHE A O 1
ATOM 657 N N . VAL A 1 84 ? -7.523 -0.153 -13.599 1.00 86.06 84 VAL A N 1
ATOM 658 C CA . VAL A 1 84 ? -8.587 0.867 -13.590 1.00 86.06 84 VAL A CA 1
ATOM 659 C C . VAL A 1 84 ? -9.953 0.252 -13.894 1.00 86.06 84 VAL A C 1
ATOM 661 O O . VAL A 1 84 ? -10.955 0.649 -13.306 1.00 86.06 84 VAL A O 1
ATOM 664 N N . LEU A 1 85 ? -9.997 -0.724 -14.801 1.00 88.31 85 LEU A N 1
ATOM 665 C CA . LEU A 1 85 ? -11.226 -1.404 -15.199 1.00 88.31 85 LEU A CA 1
ATOM 666 C C . LEU A 1 85 ? -11.611 -2.566 -14.273 1.00 88.31 85 LEU A C 1
ATOM 668 O O . LEU A 1 85 ? -12.668 -3.164 -14.478 1.00 88.31 85 LEU A O 1
ATOM 672 N N . ASN A 1 86 ? -10.803 -2.907 -13.264 1.00 86.38 86 ASN A N 1
ATOM 673 C CA . ASN A 1 86 ? -11.032 -4.103 -12.451 1.00 86.38 86 ASN A CA 1
ATOM 674 C C . ASN A 1 86 ? -12.384 -4.045 -11.721 1.00 86.38 86 ASN A C 1
ATOM 676 O O . ASN A 1 86 ? -13.055 -5.068 -11.615 1.00 86.38 86 ASN A O 1
ATOM 680 N N . ASP A 1 87 ? -12.801 -2.849 -11.293 1.00 79.44 87 ASP A N 1
ATOM 681 C CA . ASP A 1 87 ? -14.076 -2.606 -10.612 1.00 79.44 87 ASP A CA 1
ATOM 682 C C . ASP A 1 87 ? -15.289 -2.926 -11.511 1.00 79.44 87 ASP A C 1
ATOM 684 O O . ASP A 1 87 ? -16.362 -3.249 -11.008 1.00 79.44 87 ASP A O 1
ATOM 688 N N . ILE A 1 88 ? -15.113 -2.876 -12.840 1.00 83.94 88 ILE A N 1
ATOM 689 C CA . ILE A 1 88 ? -16.143 -3.181 -13.849 1.00 83.94 88 ILE A CA 1
ATOM 690 C C . ILE A 1 88 ? -16.069 -4.650 -14.280 1.00 83.94 88 ILE A C 1
ATOM 692 O O . ILE A 1 88 ? -17.091 -5.307 -14.460 1.00 83.94 88 ILE A O 1
ATOM 696 N N . ILE A 1 89 ? -14.853 -5.166 -14.488 1.00 83.06 89 ILE A N 1
ATOM 697 C CA . ILE A 1 89 ? -14.627 -6.519 -15.021 1.00 83.06 89 ILE A CA 1
ATOM 698 C C . ILE A 1 89 ? -14.724 -7.577 -13.898 1.00 83.06 89 ILE A C 1
ATOM 700 O O . ILE A 1 89 ? -14.844 -8.767 -14.173 1.00 83.06 89 ILE A O 1
ATOM 704 N N . HIS A 1 90 ? -14.704 -7.158 -12.626 1.00 83.00 90 HIS A N 1
ATOM 705 C CA . HIS A 1 90 ? -14.756 -8.017 -11.435 1.00 83.00 90 HIS A CA 1
ATOM 706 C C . HIS A 1 90 ? -13.656 -9.093 -11.393 1.00 83.00 90 HIS A C 1
ATOM 708 O O . HIS A 1 90 ? -13.833 -10.172 -10.827 1.00 83.00 90 HIS A O 1
ATOM 714 N N . ILE A 1 91 ? -12.494 -8.791 -11.977 1.00 85.62 91 ILE A N 1
ATOM 715 C CA . ILE A 1 91 ? -11.302 -9.642 -11.907 1.00 85.62 91 ILE A CA 1
ATOM 716 C C . ILE A 1 91 ? -10.443 -9.181 -10.729 1.00 85.62 91 ILE A C 1
ATOM 718 O O . ILE A 1 91 ? -10.268 -7.981 -10.496 1.00 85.62 91 ILE A O 1
ATOM 722 N N . SER A 1 92 ? -9.883 -10.140 -9.988 1.00 85.56 92 SER A N 1
ATOM 723 C CA . SER A 1 92 ? -8.981 -9.826 -8.884 1.00 85.56 92 SER A CA 1
ATOM 724 C C . SER A 1 92 ? -7.699 -9.162 -9.394 1.00 85.56 92 SER A C 1
ATOM 726 O O . SER A 1 92 ? -7.109 -9.564 -10.401 1.00 85.56 92 SER A O 1
ATOM 728 N N . MET A 1 93 ? -7.223 -8.151 -8.668 1.00 84.44 93 MET A N 1
ATOM 729 C CA . MET A 1 93 ? -5.989 -7.440 -9.024 1.00 84.44 93 MET A CA 1
ATOM 730 C C . MET A 1 93 ? -4.782 -8.391 -9.063 1.00 84.44 93 MET A C 1
ATOM 732 O O . MET A 1 93 ? -3.915 -8.255 -9.923 1.00 84.44 93 MET A O 1
ATOM 736 N N . GLY A 1 94 ? -4.763 -9.411 -8.1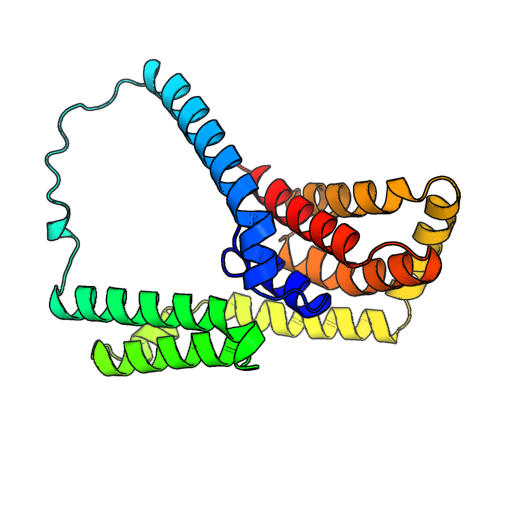98 1.00 88.25 94 GLY A N 1
ATOM 737 C CA . GLY A 1 94 ? -3.733 -10.452 -8.205 1.00 88.25 94 GLY A CA 1
ATOM 738 C C . GLY A 1 94 ? -3.673 -11.239 -9.518 1.00 88.25 94 GLY A C 1
ATOM 739 O O . GLY A 1 94 ? -2.581 -11.511 -10.015 1.00 88.25 94 GLY A O 1
ATOM 740 N N . LEU A 1 95 ? -4.820 -11.548 -10.134 1.00 91.50 95 LEU A N 1
ATOM 741 C CA . LEU A 1 95 ? -4.855 -12.216 -11.440 1.00 91.50 95 LEU A CA 1
ATOM 742 C C . LEU A 1 95 ? -4.360 -11.301 -12.562 1.00 91.50 95 LEU A C 1
ATOM 744 O O . LEU A 1 95 ? -3.623 -11.755 -13.432 1.00 91.50 95 LEU A O 1
ATOM 748 N N . ILE A 1 96 ? -4.716 -10.016 -12.531 1.00 92.81 96 ILE A N 1
ATOM 749 C CA . ILE A 1 96 ? -4.247 -9.032 -13.519 1.00 92.81 96 ILE A CA 1
ATOM 750 C C . ILE A 1 96 ? -2.719 -8.898 -13.446 1.00 92.81 96 ILE A C 1
ATOM 752 O O . ILE A 1 96 ? -2.038 -9.004 -14.467 1.00 92.81 96 ILE A O 1
ATOM 756 N N . ALA A 1 97 ? -2.177 -8.729 -12.236 1.00 90.75 97 ALA A N 1
ATOM 757 C CA . ALA A 1 97 ? -0.742 -8.590 -12.004 1.00 90.75 97 ALA A CA 1
ATOM 758 C C . ALA A 1 97 ? 0.038 -9.843 -12.432 1.00 90.75 97 ALA A C 1
ATOM 760 O O . ALA A 1 97 ? 1.022 -9.742 -13.164 1.00 90.75 97 ALA A O 1
ATOM 761 N N . THR A 1 98 ? -0.421 -11.030 -12.018 1.00 92.69 98 THR A N 1
ATOM 762 C CA . THR A 1 98 ? 0.244 -12.296 -12.366 1.00 92.69 98 THR A CA 1
ATOM 763 C C . THR A 1 98 ? 0.147 -12.599 -13.857 1.00 92.69 98 THR A C 1
ATOM 765 O O . THR A 1 98 ? 1.136 -13.025 -14.441 1.00 92.69 98 THR A O 1
ATOM 768 N N . SER A 1 99 ? -0.980 -12.299 -14.510 1.00 94.75 99 SER A N 1
ATOM 769 C CA . SER A 1 99 ? -1.114 -12.445 -15.966 1.00 94.75 99 SER A CA 1
ATOM 770 C C . SER A 1 99 ? -0.150 -11.529 -16.722 1.00 94.75 99 SER A C 1
ATOM 772 O O . SER A 1 99 ? 0.479 -11.966 -17.682 1.00 94.75 99 SER A O 1
ATOM 774 N N . GLY A 1 100 ? 0.014 -10.280 -16.270 1.00 94.94 100 GLY A N 1
ATOM 775 C CA . GLY A 1 100 ? 1.001 -9.352 -16.824 1.00 94.94 100 GLY A CA 1
ATOM 776 C C . GLY A 1 100 ? 2.439 -9.845 -16.649 1.00 94.94 100 GLY A C 1
ATOM 777 O O . GLY A 1 100 ? 3.213 -9.824 -17.604 1.00 94.94 100 GLY A O 1
ATOM 778 N N . ALA A 1 101 ? 2.779 -10.353 -15.460 1.00 92.56 101 ALA A N 1
ATOM 779 C CA . ALA A 1 101 ? 4.096 -10.922 -15.176 1.00 92.56 101 ALA A CA 1
ATOM 780 C C . ALA A 1 101 ? 4.387 -12.173 -16.024 1.00 92.56 101 ALA A C 1
ATOM 782 O O . ALA A 1 101 ? 5.467 -12.289 -16.595 1.00 92.56 101 ALA A O 1
ATOM 783 N N . VAL A 1 102 ? 3.415 -13.079 -16.169 1.00 93.50 102 VAL A N 1
ATOM 784 C CA . VAL A 1 102 ? 3.541 -14.275 -17.020 1.00 93.50 102 VAL A CA 1
ATOM 785 C C . VAL A 1 102 ? 3.688 -13.886 -18.491 1.00 93.50 102 VAL A C 1
ATOM 787 O O . VAL A 1 102 ? 4.548 -14.428 -19.180 1.00 93.50 102 VAL A O 1
ATOM 790 N N . ALA A 1 103 ? 2.895 -12.928 -18.978 1.00 94.31 103 ALA A N 1
ATOM 791 C CA . ALA A 1 103 ? 3.011 -12.436 -20.348 1.00 94.31 103 ALA A CA 1
ATOM 792 C C . ALA A 1 103 ? 4.394 -11.822 -20.614 1.00 94.31 103 ALA A C 1
ATOM 794 O O . ALA A 1 103 ? 4.992 -12.092 -21.653 1.00 94.31 103 ALA A O 1
ATOM 795 N N . MET A 1 104 ? 4.917 -11.046 -19.660 1.00 92.75 104 MET A N 1
ATOM 796 C CA . MET A 1 104 ? 6.267 -10.482 -19.722 1.00 92.75 104 MET A CA 1
ATOM 797 C C . MET A 1 104 ? 7.332 -11.564 -19.775 1.00 92.75 104 MET A C 1
ATOM 799 O O . MET A 1 104 ? 8.165 -11.526 -20.671 1.00 92.75 104 MET A O 1
ATOM 803 N N . LEU A 1 105 ? 7.258 -12.553 -18.886 1.00 91.81 105 LEU A N 1
ATOM 804 C CA . LEU A 1 105 ? 8.225 -13.645 -18.825 1.00 91.81 105 LEU A CA 1
ATOM 805 C C . LEU A 1 105 ? 8.287 -14.441 -20.138 1.00 91.81 105 LEU A C 1
ATOM 807 O O . LEU A 1 105 ? 9.360 -14.809 -20.603 1.00 91.81 105 LEU A O 1
ATOM 811 N N . ILE A 1 106 ? 7.134 -14.670 -20.772 1.00 91.62 106 ILE A N 1
ATOM 812 C CA . ILE A 1 106 ? 7.061 -15.363 -22.066 1.00 91.62 106 ILE A CA 1
ATOM 813 C C . ILE A 1 106 ? 7.639 -14.497 -23.198 1.00 91.62 106 ILE A C 1
ATOM 815 O O . ILE A 1 106 ? 8.270 -15.021 -24.115 1.00 91.62 106 ILE A O 1
ATOM 819 N N . LEU A 1 107 ? 7.404 -13.181 -23.172 1.00 90.19 107 LEU A N 1
ATOM 820 C CA . LEU A 1 107 ? 7.748 -12.270 -24.271 1.00 90.19 107 LEU A CA 1
ATOM 821 C C . LEU A 1 107 ? 9.153 -11.665 -24.183 1.00 90.19 107 LEU A C 1
ATOM 823 O O . LEU A 1 107 ? 9.662 -11.221 -25.220 1.00 90.19 107 LEU A O 1
ATOM 827 N N . SER A 1 108 ? 9.747 -11.618 -22.989 1.00 86.69 108 SER A N 1
ATOM 828 C CA . SER A 1 108 ? 11.128 -11.179 -22.766 1.00 86.69 108 SER A CA 1
ATOM 829 C C . SER A 1 108 ? 12.136 -12.254 -23.164 1.00 86.69 108 SER A C 1
ATOM 831 O O . SER A 1 108 ? 13.248 -11.924 -23.559 1.00 86.69 108 SER A O 1
ATOM 833 N N . GLY A 1 109 ? 11.744 -13.532 -23.101 1.00 83.56 109 GLY A N 1
ATOM 834 C CA . GLY A 1 109 ? 12.657 -14.651 -23.330 1.00 83.56 109 GLY A CA 1
ATOM 835 C C . GLY A 1 109 ? 13.703 -14.811 -22.223 1.00 83.56 109 GLY A C 1
ATOM 836 O O . GLY A 1 109 ? 14.695 -15.507 -22.431 1.00 83.56 109 GLY A O 1
ATOM 837 N N . GLU A 1 110 ? 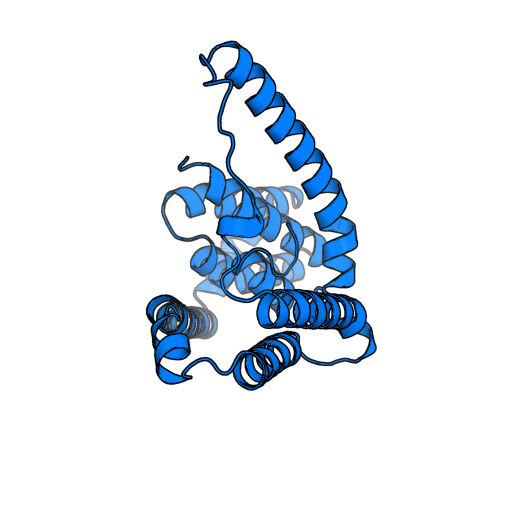13.496 -14.168 -21.069 1.00 84.94 110 GLU A N 1
ATOM 838 C CA . GLU A 1 110 ? 14.342 -14.350 -19.892 1.00 84.94 110 GLU A CA 1
ATOM 839 C C . GLU A 1 110 ? 14.204 -15.762 -19.319 1.00 84.94 110 GLU A C 1
ATOM 841 O O . GLU A 1 110 ? 13.157 -16.406 -19.418 1.00 84.94 110 GLU A O 1
ATOM 846 N N . ASP A 1 111 ? 15.276 -16.233 -18.683 1.00 88.31 111 ASP A N 1
ATOM 847 C CA . ASP A 1 111 ? 15.266 -17.498 -17.964 1.00 88.31 111 ASP A CA 1
ATOM 848 C C . ASP A 1 111 ? 14.348 -17.401 -16.729 1.00 88.31 111 ASP A C 1
ATOM 850 O O . ASP A 1 111 ? 14.649 -16.620 -15.816 1.00 88.31 111 ASP A O 1
ATOM 854 N N . PRO A 1 112 ? 13.271 -18.209 -16.643 1.00 88.62 112 PRO A N 1
ATOM 855 C CA . PRO A 1 112 ? 12.355 -18.183 -15.508 1.00 88.62 112 PRO A CA 1
ATOM 856 C C . PRO A 1 112 ? 13.051 -18.364 -14.166 1.00 88.62 112 PRO A C 1
ATOM 858 O O . PRO A 1 112 ? 12.646 -17.746 -13.183 1.00 88.62 112 PRO A O 1
ATOM 861 N N . GLU A 1 113 ? 14.098 -19.189 -14.104 1.00 89.56 113 GLU A N 1
ATOM 862 C CA . GLU A 1 113 ? 14.812 -19.438 -12.855 1.00 89.56 113 GLU A CA 1
ATOM 863 C C . GLU A 1 113 ? 15.484 -18.160 -12.336 1.00 89.56 113 GLU A C 1
ATOM 865 O O . GLU A 1 113 ? 15.361 -17.835 -11.151 1.00 89.56 113 GLU A O 1
ATOM 870 N N . SER A 1 114 ? 16.128 -17.395 -13.219 1.00 86.88 114 SER A N 1
ATOM 871 C CA . SER A 1 114 ? 16.702 -16.091 -12.881 1.00 86.88 114 SER A CA 1
ATOM 872 C C . SER A 1 114 ? 15.647 -15.102 -12.361 1.00 86.88 114 SER A C 1
ATOM 874 O O . SER A 1 114 ? 15.845 -14.483 -11.309 1.00 86.88 114 SER A O 1
ATOM 876 N N . THR A 1 115 ? 14.478 -15.034 -13.008 1.00 88.50 115 THR A N 1
ATOM 877 C CA . THR A 1 115 ? 13.369 -14.177 -12.578 1.00 88.50 115 THR A CA 1
ATOM 878 C C . THR A 1 115 ? 12.836 -14.609 -11.211 1.00 88.50 115 THR A C 1
ATOM 880 O O . THR A 1 115 ? 12.682 -13.772 -10.324 1.00 88.50 115 THR A O 1
ATOM 883 N N . PHE A 1 116 ? 12.615 -15.905 -10.968 1.00 89.00 116 PHE A N 1
ATOM 884 C CA . PHE A 1 116 ? 12.151 -16.395 -9.664 1.00 89.00 116 PHE A CA 1
ATOM 885 C C . PHE A 1 116 ? 13.166 -16.155 -8.542 1.00 89.00 116 PHE A C 1
ATOM 887 O O . PHE A 1 116 ? 12.766 -15.886 -7.410 1.00 89.00 116 PHE A O 1
ATOM 894 N N . ARG A 1 117 ? 14.470 -16.215 -8.832 1.00 90.06 117 ARG A N 1
ATOM 895 C CA . ARG A 1 117 ? 15.530 -15.879 -7.866 1.00 90.06 117 ARG A CA 1
ATOM 896 C C . ARG A 1 117 ? 15.553 -14.391 -7.508 1.00 90.06 117 ARG A C 1
ATOM 898 O O . ARG A 1 117 ? 15.998 -14.057 -6.416 1.00 90.06 117 ARG A O 1
ATOM 905 N N . SER A 1 118 ? 15.074 -13.517 -8.395 1.00 86.69 118 SER A N 1
ATOM 906 C CA . SER A 1 118 ? 14.980 -12.072 -8.138 1.00 86.69 118 SER A CA 1
ATOM 907 C C . SER A 1 118 ? 13.835 -11.687 -7.191 1.00 86.69 118 SER A C 1
ATOM 909 O O . SER A 1 118 ? 13.823 -10.580 -6.654 1.00 86.69 118 SER A O 1
ATOM 911 N N . ILE A 1 119 ? 12.877 -12.594 -6.968 1.00 89.88 119 ILE A N 1
ATOM 912 C CA . ILE A 1 119 ? 11.736 -12.360 -6.081 1.00 89.88 119 ILE A CA 1
ATOM 913 C C . ILE A 1 119 ? 12.192 -12.409 -4.621 1.00 89.88 119 ILE A C 1
ATOM 915 O O . ILE A 1 119 ? 12.857 -13.351 -4.188 1.00 89.88 119 ILE A O 1
ATOM 919 N N . ASP A 1 120 ? 11.751 -11.432 -3.829 1.00 88.69 120 ASP A N 1
ATOM 920 C CA . ASP A 1 120 ? 11.910 -11.459 -2.377 1.00 88.69 120 ASP A CA 1
ATOM 921 C C . ASP A 1 120 ? 10.911 -12.434 -1.727 1.00 88.69 120 ASP A C 1
ATOM 923 O O . ASP A 1 120 ? 9.833 -12.072 -1.243 1.00 88.69 120 ASP A O 1
ATOM 927 N N . TRP A 1 121 ? 11.289 -13.712 -1.717 1.00 92.69 121 TRP A N 1
ATOM 928 C CA . TRP A 1 121 ? 10.533 -14.772 -1.052 1.00 92.69 121 TRP A CA 1
ATOM 929 C C . TRP A 1 121 ? 10.406 -14.552 0.457 1.00 92.69 121 TRP A C 1
ATOM 931 O O . TRP A 1 121 ? 9.414 -14.980 1.049 1.00 92.69 121 TRP A O 1
ATOM 941 N N . GLY A 1 122 ? 11.380 -13.876 1.077 1.00 91.19 122 GLY A N 1
ATOM 942 C CA . GLY A 1 122 ? 11.365 -13.565 2.503 1.00 91.19 122 GLY A CA 1
ATOM 943 C C . GLY A 1 122 ? 10.147 -12.724 2.863 1.00 91.19 122 GLY A C 1
ATOM 944 O O . GLY A 1 122 ? 9.391 -13.101 3.759 1.00 91.19 122 GLY A O 1
ATOM 945 N N . THR A 1 123 ? 9.891 -11.664 2.092 1.00 87.12 123 THR A N 1
ATOM 946 C CA . THR A 1 123 ? 8.692 -10.831 2.249 1.00 87.12 123 THR A CA 1
ATOM 947 C C . THR A 1 123 ? 7.406 -11.643 2.069 1.00 87.12 123 THR A C 1
ATOM 949 O O . THR A 1 123 ? 6.495 -11.531 2.887 1.00 87.12 123 THR A O 1
ATOM 952 N N . ILE A 1 124 ? 7.318 -12.521 1.064 1.00 89.31 124 ILE A N 1
ATOM 953 C CA . ILE A 1 124 ? 6.113 -13.344 0.839 1.00 89.31 124 ILE A CA 1
ATOM 954 C C . ILE A 1 124 ? 5.830 -14.255 2.045 1.00 89.31 124 ILE A C 1
ATOM 956 O O . ILE A 1 124 ? 4.717 -14.256 2.576 1.00 89.31 124 ILE A O 1
ATOM 960 N N . PHE A 1 125 ? 6.829 -15.011 2.511 1.00 92.81 125 PHE A N 1
ATOM 961 C CA . PHE A 1 125 ? 6.663 -15.915 3.655 1.00 92.81 125 PHE A CA 1
ATOM 962 C C . PHE A 1 125 ? 6.416 -15.172 4.967 1.00 92.81 125 PHE A C 1
ATOM 964 O O . PHE A 1 125 ? 5.645 -15.648 5.807 1.00 92.81 125 PHE A O 1
ATOM 971 N N . PHE A 1 126 ? 7.029 -14.001 5.134 1.00 88.94 126 PHE A N 1
ATOM 972 C CA . PHE A 1 126 ? 6.768 -13.116 6.258 1.00 88.94 126 PHE A CA 1
ATOM 973 C C . PHE A 1 126 ? 5.299 -12.691 6.293 1.00 88.94 126 PHE A C 1
ATOM 975 O O . PHE A 1 126 ? 4.642 -12.884 7.314 1.00 88.94 126 PHE A O 1
ATOM 982 N N . LEU A 1 127 ? 4.754 -12.205 5.172 1.00 88.25 127 LEU A N 1
ATOM 983 C CA . LEU A 1 127 ? 3.351 -11.798 5.085 1.00 88.25 127 LEU A CA 1
ATOM 984 C C . LEU A 1 127 ? 2.406 -12.963 5.368 1.00 88.25 127 LEU A C 1
ATOM 986 O O . LEU A 1 127 ? 1.500 -12.812 6.183 1.00 88.25 127 LEU A O 1
ATOM 990 N N . ILE A 1 128 ? 2.640 -14.134 4.766 1.00 92.25 128 ILE A N 1
ATOM 991 C CA . ILE A 1 128 ? 1.834 -15.339 5.020 1.00 92.25 128 ILE A CA 1
ATOM 992 C C . ILE A 1 128 ? 1.823 -15.673 6.516 1.00 92.25 128 ILE A C 1
ATOM 994 O O . ILE A 1 128 ? 0.758 -15.857 7.106 1.00 92.25 128 ILE A O 1
ATOM 998 N N . SER A 1 129 ? 2.998 -15.714 7.144 1.00 92.62 129 SER A N 1
ATOM 999 C CA . SER A 1 129 ? 3.128 -16.016 8.573 1.00 92.62 129 SER A CA 1
ATOM 1000 C C . SER A 1 129 ? 2.427 -14.966 9.434 1.00 92.62 129 SER A C 1
ATOM 1002 O O . SER A 1 129 ? 1.746 -15.303 10.402 1.00 92.62 129 SER A O 1
ATOM 1004 N N . PHE A 1 130 ? 2.537 -13.694 9.056 1.00 91.12 130 PHE A N 1
ATOM 1005 C CA . PHE A 1 130 ? 1.906 -12.597 9.771 1.00 91.12 130 PHE A CA 1
ATOM 1006 C C . PHE A 1 130 ? 0.376 -12.647 9.669 1.00 91.12 130 PHE A C 1
ATOM 1008 O O . PHE A 1 130 ? -0.304 -12.504 10.684 1.00 91.12 130 PHE A O 1
ATOM 1015 N N . PHE A 1 131 ? -0.180 -12.947 8.490 1.00 90.62 131 PHE A N 1
ATOM 1016 C CA . PHE A 1 131 ? -1.619 -13.180 8.320 1.00 90.62 131 PHE A CA 1
ATOM 1017 C C . PHE A 1 131 ? -2.122 -14.335 9.192 1.00 90.62 131 PHE A C 1
ATOM 1019 O O . PHE A 1 131 ? -3.187 -14.222 9.797 1.00 90.62 131 PHE A O 1
ATOM 1026 N N . VAL A 1 132 ? -1.353 -15.424 9.314 1.00 94.81 132 VAL A N 1
ATOM 1027 C CA . VAL A 1 132 ? -1.697 -16.545 10.205 1.00 94.81 132 VAL A CA 1
ATOM 1028 C C . VAL A 1 132 ? -1.714 -16.104 11.673 1.00 94.81 132 VAL A C 1
ATOM 1030 O O . VAL A 1 132 ? -2.654 -16.438 12.394 1.00 94.81 132 VAL A O 1
ATOM 1033 N N . ILE A 1 133 ? -0.719 -15.330 12.116 1.00 94.25 133 ILE A N 1
ATOM 1034 C CA . ILE A 1 133 ? -0.650 -14.810 13.492 1.00 94.25 133 ILE A CA 1
ATOM 1035 C C . ILE A 1 133 ? -1.826 -13.872 13.779 1.00 94.25 133 ILE A C 1
ATOM 1037 O O . ILE A 1 133 ? -2.516 -14.053 14.783 1.00 94.25 133 ILE A O 1
ATOM 1041 N N . VAL A 1 134 ? -2.095 -12.906 12.896 1.00 93.00 134 VAL A N 1
ATOM 1042 C CA . VAL A 1 134 ? -3.207 -11.959 13.068 1.00 93.00 134 VAL A CA 1
ATOM 1043 C C . VAL A 1 134 ? -4.550 -12.681 13.054 1.00 93.00 134 VAL A C 1
ATOM 1045 O O . VAL A 1 134 ? -5.368 -12.432 13.935 1.00 93.00 134 VAL A O 1
ATOM 1048 N N . GLY A 1 135 ? -4.756 -13.640 12.147 1.00 92.75 135 GLY A N 1
ATOM 1049 C CA . GLY A 1 135 ? -5.964 -14.469 12.142 1.00 92.75 135 GLY A CA 1
ATOM 1050 C C . GLY A 1 135 ? -6.119 -15.310 13.417 1.00 92.75 135 GLY A C 1
ATOM 1051 O O . GLY A 1 135 ? -7.235 -15.536 13.887 1.00 92.75 135 GLY A O 1
ATOM 1052 N N . GLY A 1 136 ? -5.008 -15.743 14.022 1.00 95.62 136 GLY A N 1
ATOM 1053 C CA . GLY A 1 136 ? -4.994 -16.376 15.342 1.00 95.62 136 GLY A CA 1
ATOM 1054 C C . GLY A 1 136 ? -5.424 -15.424 16.464 1.00 95.62 136 GLY A C 1
ATOM 1055 O O . GLY A 1 136 ? -6.273 -15.792 17.274 1.00 95.62 136 GLY A O 1
ATOM 1056 N N . LEU A 1 137 ? -4.888 -14.198 16.481 1.00 95.25 137 LEU A N 1
ATOM 1057 C CA . LEU A 1 137 ? -5.233 -13.148 17.453 1.00 95.25 137 LEU A CA 1
ATOM 1058 C C . LEU A 1 137 ? -6.677 -12.645 17.315 1.00 95.25 137 LEU A C 1
ATOM 1060 O O . LEU A 1 137 ? -7.306 -12.246 18.298 1.00 95.25 137 LEU A O 1
ATOM 1064 N N . GLU A 1 138 ? -7.205 -12.648 16.094 1.00 92.81 138 GLU A N 1
ATOM 1065 C CA . GLU A 1 138 ? -8.606 -12.341 15.823 1.00 92.81 138 GLU A CA 1
ATOM 1066 C C . GLU A 1 138 ? -9.507 -13.432 16.412 1.00 92.81 138 GLU A C 1
ATOM 1068 O O . GLU A 1 138 ? -10.418 -13.137 17.186 1.00 92.81 138 GLU A O 1
ATOM 1073 N N . ARG A 1 139 ? -9.200 -14.709 16.143 1.00 94.06 139 ARG A N 1
ATOM 1074 C CA . ARG A 1 139 ? -9.962 -15.849 16.680 1.00 94.06 139 ARG A CA 1
ATOM 1075 C C . ARG A 1 139 ? -9.852 -16.017 18.192 1.00 94.06 139 ARG A C 1
ATOM 1077 O O . ARG A 1 139 ? -10.793 -16.524 18.796 1.00 94.06 139 ARG A O 1
ATOM 1084 N N . SER A 1 140 ? -8.744 -15.611 18.812 1.00 96.06 140 SER A N 1
ATOM 1085 C CA . SER A 1 140 ? -8.604 -15.626 20.274 1.00 96.06 140 SER A CA 1
ATOM 1086 C C . SER A 1 140 ? -9.411 -14.524 20.968 1.00 96.06 140 SER A C 1
ATOM 1088 O O . SER A 1 140 ? -9.489 -14.516 22.195 1.00 96.06 140 SER A O 1
ATOM 1090 N N . GLY A 1 141 ? -9.979 -13.574 20.215 1.00 93.31 141 GLY A N 1
ATOM 1091 C CA . GLY A 1 141 ? -10.689 -12.413 20.752 1.00 93.31 141 GLY A CA 1
ATOM 1092 C C . GLY A 1 141 ? -9.764 -11.322 21.300 1.00 93.31 141 GLY A C 1
ATOM 1093 O O . GLY A 1 141 ? -10.243 -10.297 21.781 1.00 93.31 141 GLY A O 1
ATOM 1094 N N . SER A 1 142 ? -8.440 -11.485 21.204 1.00 95.19 142 SER A N 1
ATOM 1095 C CA . SER A 1 142 ? -7.476 -10.512 21.731 1.00 95.19 142 SER A CA 1
ATOM 1096 C C . SER A 1 142 ? -7.605 -9.156 21.035 1.00 95.19 142 SER A C 1
ATOM 1098 O O . SER A 1 142 ? -7.614 -8.120 21.700 1.00 95.19 142 SER A O 1
ATOM 1100 N N . LEU A 1 143 ? -7.779 -9.160 19.707 1.00 94.25 143 LEU A N 1
ATOM 1101 C CA . LEU A 1 143 ? -8.002 -7.929 18.939 1.00 94.25 143 LEU A CA 1
ATOM 1102 C C . LEU A 1 143 ? -9.356 -7.283 19.258 1.00 94.25 143 LEU A C 1
ATOM 1104 O O . LEU A 1 143 ? -9.450 -6.059 19.270 1.00 94.25 143 LEU A O 1
ATOM 1108 N N . MET A 1 144 ? -10.380 -8.082 19.572 1.00 94.19 144 MET A N 1
ATOM 1109 C CA . MET A 1 144 ? -11.702 -7.581 19.957 1.00 94.19 144 MET A CA 1
ATOM 1110 C C . MET A 1 144 ? -11.657 -6.868 21.313 1.00 94.19 144 MET A C 1
ATOM 1112 O O . MET A 1 144 ? -12.130 -5.743 21.421 1.00 94.19 144 MET A O 1
ATOM 1116 N N . ILE A 1 145 ? -11.007 -7.459 22.323 1.00 95.38 145 ILE A N 1
ATOM 1117 C CA . ILE A 1 145 ? -10.829 -6.832 23.648 1.00 95.38 145 ILE A CA 1
ATOM 1118 C C . ILE A 1 145 ? -10.071 -5.501 23.527 1.00 95.38 145 ILE A C 1
ATOM 1120 O O . ILE A 1 145 ? -10.409 -4.505 24.177 1.00 95.38 145 ILE A O 1
ATOM 1124 N N . PHE A 1 146 ? -9.043 -5.472 22.677 1.00 94.94 146 PHE A N 1
ATOM 1125 C CA . PHE A 1 146 ? -8.297 -4.252 22.394 1.00 94.94 146 PHE A CA 1
ATOM 1126 C C . PHE A 1 146 ? -9.179 -3.191 21.718 1.00 94.94 146 PHE A C 1
ATOM 1128 O O . PHE A 1 146 ? -9.219 -2.045 22.169 1.00 94.94 146 PHE A O 1
ATOM 1135 N N . ALA A 1 147 ? -9.942 -3.579 20.693 1.00 94.44 147 ALA A N 1
ATOM 1136 C CA . ALA A 1 147 ? -10.845 -2.688 19.975 1.00 94.44 147 ALA A CA 1
ATOM 1137 C C . ALA A 1 147 ? -11.967 -2.133 20.868 1.00 94.44 147 ALA A C 1
ATOM 1139 O O . ALA A 1 147 ? 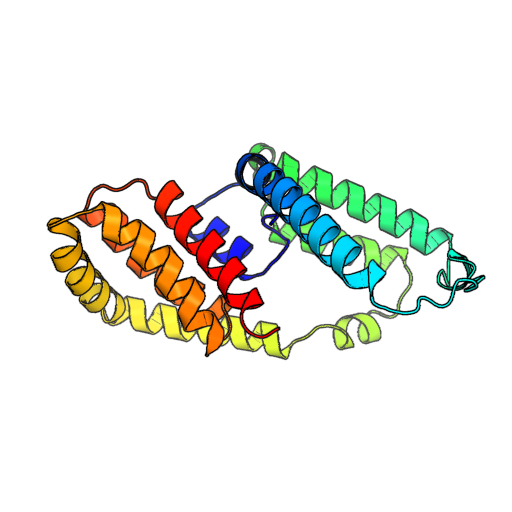-12.258 -0.943 20.805 1.00 94.44 147 ALA A O 1
ATOM 1140 N N . GLU A 1 148 ? -12.548 -2.948 21.751 1.00 95.19 148 GLU A N 1
ATOM 1141 C CA . GLU A 1 148 ? -13.529 -2.501 22.746 1.00 95.19 148 GLU A CA 1
ATOM 1142 C C . GLU A 1 148 ? -12.957 -1.445 23.691 1.00 95.19 148 GLU A C 1
ATOM 1144 O O . GLU A 1 148 ? -13.628 -0.463 24.014 1.00 95.19 148 GLU A O 1
ATOM 1149 N N . SER A 1 149 ? -11.718 -1.645 24.144 1.00 94.31 149 SER A N 1
ATOM 1150 C CA . SER A 1 149 ? -11.046 -0.712 25.053 1.00 94.31 149 SER A CA 1
ATOM 1151 C C . SER A 1 149 ? -10.853 0.654 24.392 1.00 94.31 149 SER A C 1
ATOM 1153 O O . SER A 1 149 ? -11.124 1.684 25.009 1.00 94.31 149 SER A O 1
ATOM 1155 N N . LEU A 1 150 ? -10.448 0.659 23.119 1.00 93.81 150 LEU A N 1
ATOM 1156 C CA . LEU A 1 150 ? -10.345 1.874 22.313 1.00 93.81 150 LEU A CA 1
ATOM 1157 C C . LEU A 1 150 ? -11.715 2.499 22.042 1.00 93.81 150 LEU A C 1
ATOM 1159 O O . LEU A 1 150 ? -11.873 3.709 22.180 1.00 93.81 150 LEU A O 1
ATOM 1163 N N . SER A 1 151 ? -12.721 1.687 21.715 1.00 92.69 151 SER A N 1
ATOM 1164 C CA . SER A 1 151 ? -14.056 2.192 21.400 1.00 92.69 151 SER A CA 1
ATOM 1165 C C . SER A 1 151 ? -14.665 2.957 22.574 1.00 92.69 151 SER A C 1
ATOM 1167 O O . SER A 1 151 ? -15.151 4.071 22.398 1.00 92.69 151 SER A O 1
ATOM 1169 N N . ARG A 1 152 ? -14.533 2.444 23.807 1.00 92.50 152 ARG A N 1
ATOM 1170 C CA . ARG A 1 152 ? -14.983 3.152 25.024 1.00 92.50 152 ARG A CA 1
ATOM 1171 C C . ARG A 1 152 ? -14.330 4.525 25.187 1.00 92.50 152 ARG A C 1
ATOM 1173 O O . ARG A 1 152 ? -14.985 5.450 25.656 1.00 92.50 152 ARG A O 1
ATOM 1180 N N . LEU A 1 153 ? -13.060 4.668 24.805 1.00 91.62 153 LEU A N 1
ATOM 1181 C CA . LEU A 1 153 ? -12.363 5.955 24.833 1.00 91.62 153 LEU A CA 1
ATOM 1182 C C . LEU A 1 153 ? -12.905 6.907 23.757 1.00 91.62 153 LEU A C 1
ATOM 1184 O O . LEU A 1 153 ? -13.100 8.093 24.012 1.00 91.62 153 LEU A O 1
ATOM 1188 N N . PHE A 1 154 ? -13.178 6.382 22.564 1.00 94.00 154 PHE A N 1
ATOM 1189 C CA . PHE A 1 154 ? -13.649 7.159 21.417 1.00 94.00 154 PHE A CA 1
ATOM 1190 C C . PHE A 1 154 ? -15.146 7.489 21.466 1.00 94.00 154 PHE A C 1
ATOM 1192 O O . PHE A 1 154 ? -15.577 8.393 20.760 1.00 94.00 154 PHE A O 1
ATOM 1199 N N . GLN A 1 155 ? -15.939 6.849 22.331 1.00 90.25 155 GLN A N 1
ATOM 1200 C CA . GLN A 1 155 ? -17.337 7.239 22.569 1.00 90.25 155 GLN A CA 1
ATOM 1201 C C . GLN A 1 155 ? -17.480 8.682 23.075 1.00 90.25 155 GLN A C 1
ATOM 1203 O O . GLN A 1 155 ? -18.522 9.297 22.864 1.00 90.25 155 GLN A O 1
ATOM 1208 N N . ILE A 1 156 ? -16.448 9.223 23.734 1.00 89.69 156 ILE A N 1
ATOM 1209 C CA . ILE A 1 156 ? -16.438 10.611 24.217 1.00 89.69 156 ILE A CA 1
ATOM 1210 C C . ILE A 1 156 ? -16.312 11.586 23.042 1.00 89.69 156 ILE A C 1
ATOM 1212 O O . ILE A 1 156 ? -17.011 12.593 23.005 1.00 89.69 156 ILE A O 1
ATOM 1216 N N . GLU A 1 157 ? -15.428 11.278 22.091 1.00 92.50 157 GLU A N 1
ATOM 1217 C CA . GLU A 1 157 ? -15.177 12.086 20.898 1.00 92.50 157 GLU A CA 1
ATOM 1218 C C . GLU A 1 157 ? -14.819 11.163 19.718 1.00 92.50 157 GLU A C 1
ATOM 1220 O O . GLU A 1 157 ? -13.657 10.758 19.580 1.00 92.50 157 GLU A O 1
ATOM 1225 N N . PRO A 1 158 ? -15.788 10.812 18.848 1.00 89.19 158 PRO A N 1
ATOM 1226 C CA . PRO A 1 158 ? -15.573 9.826 17.788 1.00 89.19 158 PRO A CA 1
ATOM 1227 C C . PRO A 1 158 ? -14.518 10.242 16.758 1.00 89.19 158 PRO A C 1
ATOM 1229 O O . PRO A 1 158 ? -13.916 9.383 16.110 1.00 89.19 158 PRO A O 1
ATOM 1232 N N . ALA A 1 159 ? -14.234 11.545 16.634 1.00 90.19 159 ALA A N 1
ATOM 1233 C CA . ALA A 1 159 ? -13.160 12.042 15.780 1.00 90.19 159 ALA A CA 1
ATOM 1234 C C . ALA A 1 159 ? -11.775 11.484 16.172 1.00 90.19 159 ALA A C 1
ATOM 1236 O O . ALA A 1 159 ? -10.891 11.355 15.319 1.00 90.19 159 ALA A O 1
ATOM 1237 N N . LEU A 1 160 ? -11.595 11.093 17.441 1.00 92.06 160 LEU A N 1
ATOM 1238 C CA . LEU A 1 160 ? -10.359 10.487 17.933 1.00 92.06 160 LEU A CA 1
ATOM 1239 C C . LEU A 1 160 ? -10.040 9.151 17.259 1.00 92.06 160 LEU A C 1
ATOM 1241 O O . LEU A 1 160 ? -8.864 8.817 17.163 1.00 92.06 160 LEU A O 1
ATOM 1245 N N . ALA A 1 161 ? -11.031 8.419 16.739 1.00 91.12 161 ALA A N 1
ATOM 1246 C CA . ALA A 1 161 ? -10.788 7.164 16.030 1.00 91.12 161 ALA A CA 1
ATOM 1247 C C . ALA A 1 161 ? -9.975 7.378 14.737 1.00 91.12 161 ALA A C 1
ATOM 1249 O O . ALA A 1 161 ? -9.027 6.640 14.465 1.00 91.12 161 ALA A O 1
ATOM 1250 N N . TYR A 1 162 ? -10.288 8.429 13.969 1.00 91.56 162 TYR A N 1
ATOM 1251 C CA . TYR A 1 162 ? -9.551 8.772 12.746 1.00 91.56 162 TYR A CA 1
ATOM 1252 C C . TYR A 1 162 ? -8.119 9.210 13.062 1.00 91.56 162 TYR A C 1
ATOM 1254 O O . TYR A 1 162 ? -7.163 8.750 12.436 1.00 91.56 162 TYR A O 1
ATOM 1262 N N . VAL A 1 163 ? -7.971 10.071 14.075 1.00 91.00 163 VAL A N 1
ATOM 1263 C CA . VAL A 1 163 ? -6.664 10.564 14.529 1.00 91.00 163 VAL A CA 1
ATOM 1264 C C . VAL A 1 163 ? -5.817 9.417 15.069 1.00 91.00 163 VAL A C 1
ATOM 1266 O O . VAL A 1 163 ? -4.639 9.321 14.730 1.00 91.00 163 VAL A O 1
ATOM 1269 N N . PHE A 1 164 ? -6.414 8.523 15.859 1.00 91.81 164 PHE A N 1
ATOM 1270 C CA . PHE A 1 164 ? -5.750 7.330 16.362 1.00 91.81 164 PHE A CA 1
ATOM 1271 C C . PHE A 1 164 ? -5.228 6.480 15.212 1.00 91.81 164 PHE A C 1
ATOM 1273 O O . PHE A 1 164 ? -4.031 6.230 15.185 1.00 91.81 164 PHE A O 1
ATOM 1280 N N . ASN A 1 165 ? -6.069 6.108 14.241 1.00 90.25 165 ASN A N 1
ATOM 1281 C CA . ASN A 1 165 ? -5.654 5.290 13.097 1.00 90.25 165 ASN A CA 1
ATOM 1282 C C . ASN A 1 165 ? -4.502 5.918 12.308 1.00 90.25 165 ASN A C 1
ATOM 1284 O O . ASN A 1 165 ? -3.549 5.227 11.948 1.00 90.25 165 ASN A O 1
ATOM 1288 N N . LEU A 1 166 ? -4.566 7.228 12.070 1.00 89.81 166 LEU A N 1
ATOM 1289 C CA . LEU A 1 166 ? -3.517 7.952 11.362 1.00 89.81 166 LEU A CA 1
ATOM 1290 C C . LEU A 1 166 ? -2.202 7.950 12.154 1.00 89.81 166 LEU A C 1
ATOM 1292 O O . LEU A 1 166 ? -1.148 7.618 11.606 1.00 89.81 166 LEU A O 1
ATOM 1296 N N . LEU A 1 167 ? -2.253 8.291 13.443 1.00 89.69 167 LEU A N 1
ATOM 1297 C CA . LEU A 1 167 ? -1.061 8.422 14.280 1.00 89.69 167 LEU A CA 1
ATOM 1298 C C . LEU A 1 167 ? -0.464 7.076 14.674 1.00 89.69 167 LEU A C 1
ATOM 1300 O O . LEU A 1 167 ? 0.753 6.947 14.654 1.00 89.69 167 LEU A O 1
ATOM 1304 N N . ILE A 1 168 ? -1.273 6.074 15.017 1.00 88.81 168 ILE A N 1
ATOM 1305 C CA . ILE A 1 168 ? -0.757 4.762 15.412 1.00 88.81 168 ILE A CA 1
ATOM 1306 C C . ILE A 1 168 ? -0.052 4.097 14.235 1.00 88.81 168 ILE A C 1
ATOM 1308 O O . ILE A 1 168 ? 1.054 3.600 14.412 1.00 88.81 168 ILE A O 1
ATOM 1312 N N . CYS A 1 169 ? -0.619 4.166 13.023 1.00 85.62 169 CYS A N 1
ATOM 1313 C CA . CYS A 1 169 ? 0.064 3.681 11.830 1.00 85.62 169 CYS A CA 1
ATOM 1314 C C . CYS A 1 169 ? 1.334 4.486 11.568 1.00 85.62 169 CYS A C 1
ATOM 1316 O O . CYS A 1 169 ? 2.379 3.883 11.356 1.00 85.62 169 CYS A O 1
ATOM 1318 N N . GLY A 1 170 ? 1.275 5.819 11.618 1.00 84.25 170 GLY A N 1
ATOM 1319 C CA . GLY A 1 170 ? 2.440 6.666 11.358 1.00 84.25 170 GLY A CA 1
ATOM 1320 C C . GLY A 1 170 ? 3.587 6.435 12.344 1.00 84.25 170 GLY A C 1
ATOM 1321 O O . GLY A 1 170 ? 4.715 6.172 11.940 1.00 84.25 170 GLY A O 1
ATOM 1322 N N . LEU A 1 171 ? 3.294 6.481 13.642 1.00 85.31 171 LEU A N 1
ATOM 1323 C CA . LEU A 1 171 ? 4.285 6.373 14.710 1.00 85.31 171 LEU A CA 1
ATOM 1324 C C . LEU A 1 171 ? 4.794 4.943 14.891 1.00 85.31 171 LEU A C 1
ATOM 1326 O O . LEU A 1 171 ? 5.993 4.754 15.071 1.00 85.31 171 LEU A O 1
ATOM 1330 N N . ALA A 1 172 ? 3.925 3.929 14.825 1.00 83.06 172 ALA A N 1
ATOM 1331 C CA . ALA A 1 172 ? 4.376 2.540 14.931 1.00 83.06 172 ALA A CA 1
ATOM 1332 C C . ALA A 1 172 ? 5.239 2.137 13.729 1.00 83.06 172 ALA A C 1
ATOM 1334 O O . ALA A 1 172 ? 6.171 1.351 13.897 1.00 83.06 172 ALA A O 1
ATOM 1335 N N . SER A 1 173 ? 4.994 2.733 12.553 1.00 75.38 173 SER A N 1
ATOM 1336 C CA . SER A 1 173 ? 5.819 2.504 11.359 1.00 75.38 173 SER A CA 1
ATOM 1337 C C . SER A 1 173 ? 7.260 3.019 11.495 1.00 75.38 173 SER A C 1
ATOM 1339 O O . SER A 1 173 ? 8.112 2.650 10.696 1.00 75.38 173 SER A O 1
ATOM 1341 N N . ALA A 1 174 ? 7.560 3.850 12.503 1.00 73.50 174 ALA A N 1
ATOM 1342 C CA . ALA A 1 174 ? 8.931 4.260 12.815 1.00 73.50 174 ALA A CA 1
ATOM 1343 C C . ALA A 1 174 ? 9.735 3.169 13.552 1.00 73.50 174 ALA A C 1
ATOM 1345 O O . ALA A 1 174 ? 10.955 3.272 13.657 1.00 73.50 174 ALA A O 1
ATOM 1346 N N . PHE A 1 175 ? 9.066 2.140 14.082 1.00 76.06 175 PHE A N 1
ATOM 1347 C CA . PHE A 1 175 ? 9.694 1.053 14.843 1.00 76.06 175 PHE A CA 1
ATOM 1348 C C . PHE A 1 175 ? 9.523 -0.320 14.186 1.00 76.06 175 PHE A C 1
ATOM 1350 O O . PHE A 1 175 ? 10.351 -1.204 14.393 1.00 76.06 175 PHE A O 1
ATOM 1357 N N . VAL A 1 176 ? 8.439 -0.513 13.435 1.00 80.81 176 VAL A N 1
ATOM 1358 C CA . VAL A 1 176 ? 8.045 -1.775 12.796 1.00 80.81 176 VAL A CA 1
ATOM 1359 C C . VAL A 1 176 ? 7.645 -1.485 11.354 1.00 80.81 176 VAL A C 1
ATOM 1361 O O . VAL A 1 176 ? 7.147 -0.401 11.072 1.00 80.81 176 VAL A O 1
ATOM 1364 N N . ASP A 1 177 ? 7.791 -2.449 10.446 1.00 82.94 177 ASP A N 1
ATOM 1365 C CA . ASP A 1 177 ? 7.261 -2.305 9.089 1.00 82.94 177 ASP A CA 1
ATOM 1366 C C . ASP A 1 177 ? 5.761 -1.966 9.096 1.00 82.94 177 ASP A C 1
ATOM 1368 O O . ASP A 1 177 ? 4.954 -2.513 9.856 1.00 82.94 177 ASP A O 1
ATOM 1372 N N . ASN A 1 178 ? 5.363 -1.077 8.191 1.00 85.50 178 ASN A N 1
ATOM 1373 C CA . ASN A 1 178 ? 3.989 -0.589 8.086 1.00 85.50 178 ASN A CA 1
ATOM 1374 C C . ASN A 1 178 ? 2.976 -1.674 7.660 1.00 85.50 178 ASN A C 1
ATOM 1376 O O . ASN A 1 178 ? 1.779 -1.553 7.944 1.00 85.50 178 ASN A O 1
ATOM 1380 N N . VAL A 1 179 ? 3.423 -2.758 7.017 1.00 88.06 179 VAL A N 1
ATOM 1381 C CA . VAL A 1 179 ? 2.541 -3.852 6.576 1.00 88.06 179 VAL A CA 1
ATOM 1382 C C . VAL A 1 179 ? 1.960 -4.650 7.760 1.00 88.06 179 VAL A C 1
ATOM 1384 O O . VAL A 1 179 ? 0.737 -4.702 7.885 1.00 88.06 179 VAL A O 1
ATOM 1387 N N . PRO A 1 180 ? 2.763 -5.211 8.685 1.00 88.88 180 PRO A N 1
ATOM 1388 C CA . PRO A 1 180 ? 2.271 -5.818 9.925 1.00 88.88 180 PRO A CA 1
ATOM 1389 C C . PRO A 1 180 ? 1.258 -4.975 10.704 1.00 88.88 180 PRO A C 1
ATOM 1391 O O . PRO A 1 180 ? 0.212 -5.458 11.152 1.00 88.88 180 PRO A O 1
ATOM 1394 N N . ILE A 1 181 ? 1.570 -3.688 10.857 1.00 89.75 181 ILE A N 1
ATOM 1395 C CA . ILE A 1 181 ? 0.744 -2.753 11.615 1.00 89.75 181 ILE A CA 1
ATOM 1396 C C . ILE A 1 181 ? -0.623 -2.596 10.946 1.00 89.75 181 ILE A C 1
ATOM 1398 O O . ILE A 1 181 ? -1.652 -2.721 11.610 1.00 89.75 181 ILE A O 1
ATOM 1402 N N . THR A 1 182 ? -0.649 -2.398 9.627 1.00 91.44 182 THR A N 1
ATOM 1403 C CA . THR A 1 182 ? -1.909 -2.273 8.884 1.00 91.44 182 THR A CA 1
ATOM 1404 C C . THR A 1 182 ? -2.735 -3.557 8.910 1.00 91.44 182 THR A C 1
ATOM 1406 O O . THR A 1 182 ? -3.923 -3.475 9.212 1.00 91.44 182 THR A O 1
ATOM 1409 N N . ILE A 1 183 ? -2.130 -4.737 8.709 1.00 92.31 183 ILE A N 1
ATOM 1410 C CA . ILE A 1 183 ? -2.838 -6.032 8.801 1.00 92.31 183 ILE A CA 1
ATOM 1411 C C . ILE A 1 183 ? -3.526 -6.182 10.166 1.00 92.31 183 ILE A C 1
ATOM 1413 O O . ILE A 1 183 ? -4.692 -6.566 10.237 1.00 92.31 183 ILE A O 1
ATOM 1417 N N . THR A 1 184 ? -2.828 -5.837 11.251 1.00 93.06 184 THR A N 1
ATOM 1418 C CA . THR A 1 184 ? -3.349 -5.967 12.622 1.00 93.06 184 THR A CA 1
ATOM 1419 C C . THR A 1 184 ? -4.483 -4.984 12.914 1.00 93.06 184 THR A C 1
ATOM 1421 O O . THR A 1 184 ? -5.444 -5.320 13.606 1.00 93.06 184 THR A O 1
ATOM 1424 N N . LEU A 1 185 ? -4.388 -3.757 12.398 1.00 93.94 185 LEU A N 1
ATOM 1425 C CA . LEU A 1 185 ? -5.348 -2.693 12.694 1.00 93.94 185 LEU A CA 1
ATOM 1426 C C . LEU A 1 185 ? -6.616 -2.746 11.843 1.00 93.94 185 LEU A C 1
ATOM 1428 O O . LEU A 1 185 ? -7.607 -2.136 12.238 1.00 93.94 185 LEU A O 1
ATOM 1432 N N . ILE A 1 186 ? -6.631 -3.467 10.720 1.00 94.75 186 ILE A N 1
ATOM 1433 C CA . ILE A 1 186 ? -7.841 -3.659 9.904 1.00 94.75 186 ILE A CA 1
ATOM 1434 C C . ILE A 1 186 ? -9.010 -4.229 10.726 1.00 94.75 186 ILE A C 1
ATOM 1436 O O . ILE A 1 186 ? -10.050 -3.566 10.777 1.00 94.75 186 ILE A O 1
ATOM 1440 N N . PRO A 1 187 ? -8.898 -5.396 11.396 1.00 94.38 187 PRO A N 1
ATOM 1441 C CA . PRO A 1 187 ? -10.008 -5.942 12.181 1.00 94.38 187 PRO A CA 1
ATOM 1442 C C . PRO A 1 187 ? -10.395 -5.027 13.352 1.00 94.38 187 PRO A C 1
ATOM 1444 O O . PRO A 1 187 ? -11.581 -4.809 13.594 1.00 94.38 187 PRO A O 1
ATOM 1447 N N . VAL A 1 188 ? -9.413 -4.410 14.021 1.00 95.31 188 VAL A N 1
ATOM 1448 C CA . VAL A 1 188 ? -9.643 -3.439 15.109 1.00 95.31 188 VAL A CA 1
ATOM 1449 C C . VAL A 1 188 ? -10.454 -2.239 14.613 1.00 95.31 188 VAL A C 1
ATOM 1451 O O . VAL A 1 188 ? -11.437 -1.835 15.229 1.00 95.31 188 VAL A O 1
ATOM 1454 N N . THR A 1 189 ? -10.080 -1.694 13.460 1.00 95.31 189 THR A N 1
ATOM 1455 C CA . THR A 1 189 ? -10.739 -0.541 12.844 1.00 95.31 189 THR A CA 1
ATOM 1456 C C . THR A 1 189 ? -12.146 -0.878 12.378 1.00 95.31 189 THR A C 1
ATOM 1458 O O . THR A 1 189 ? -13.057 -0.086 12.597 1.00 95.31 189 THR A O 1
ATOM 1461 N N . LYS A 1 190 ? -12.353 -2.054 11.773 1.00 95.12 190 LYS A N 1
ATOM 1462 C CA . LYS A 1 190 ? -13.692 -2.529 11.396 1.00 95.12 190 LYS A CA 1
ATOM 1463 C C . LYS A 1 190 ? -14.609 -2.640 12.607 1.00 95.12 190 LYS A C 1
ATOM 1465 O O . LYS A 1 190 ? -15.764 -2.230 12.529 1.00 95.12 1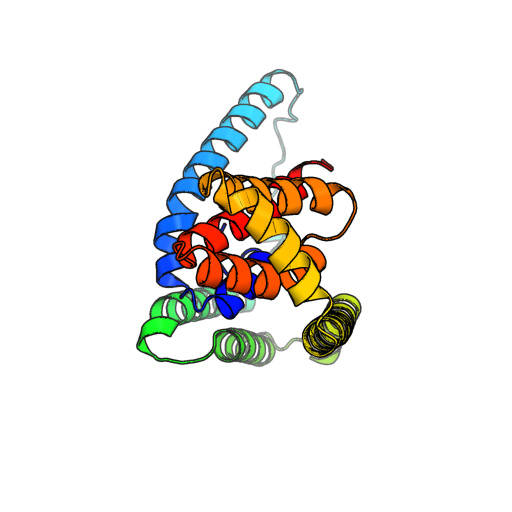90 LYS A O 1
ATOM 1470 N N . TYR A 1 191 ? -14.087 -3.157 13.719 1.00 94.94 191 TYR A N 1
ATOM 1471 C CA . TYR A 1 191 ? -14.836 -3.240 14.967 1.00 94.94 191 TYR A CA 1
ATOM 1472 C C . TYR A 1 191 ? -15.249 -1.851 15.466 1.00 94.94 191 TYR A C 1
ATOM 1474 O O . TYR A 1 191 ? -16.429 -1.610 15.699 1.00 94.94 191 TYR A O 1
ATOM 1482 N N . ILE A 1 192 ? -14.297 -0.917 15.563 1.00 94.88 192 ILE A N 1
ATOM 1483 C CA . ILE A 1 192 ? -14.560 0.461 16.010 1.00 94.88 192 ILE A CA 1
ATOM 1484 C C . ILE A 1 192 ? -15.563 1.160 15.082 1.00 94.88 192 ILE A C 1
ATOM 1486 O O . ILE A 1 192 ? -16.475 1.833 15.559 1.00 94.88 192 ILE A O 1
ATOM 1490 N N . ALA A 1 193 ? -15.430 0.976 13.765 1.00 94.94 193 ALA A N 1
ATOM 1491 C CA . ALA A 1 193 ? -16.354 1.532 12.783 1.00 94.94 193 ALA A CA 1
ATOM 1492 C C . ALA A 1 193 ? -17.790 1.044 13.018 1.00 94.94 193 ALA A C 1
ATOM 1494 O O . ALA A 1 193 ? -18.724 1.844 12.998 1.00 94.94 193 ALA A O 1
ATOM 1495 N N . ALA A 1 194 ? -17.960 -0.254 13.282 1.00 94.56 194 ALA A N 1
ATOM 1496 C CA . ALA A 1 194 ? -19.261 -0.851 13.552 1.00 94.56 194 ALA A CA 1
ATOM 1497 C C . ALA A 1 194 ? -19.848 -0.396 14.900 1.00 94.56 194 ALA A C 1
ATOM 1499 O O . ALA A 1 194 ? -21.019 -0.021 14.953 1.00 94.56 194 ALA A O 1
ATOM 1500 N N . ASP A 1 195 ? -19.042 -0.390 15.965 1.00 94.75 195 ASP A N 1
ATOM 1501 C CA . ASP A 1 195 ? -19.482 -0.039 17.323 1.00 94.75 195 ASP A CA 1
ATOM 1502 C C . ASP A 1 195 ? -19.900 1.437 17.428 1.00 94.75 195 ASP A C 1
ATOM 1504 O O . ASP A 1 195 ? -20.956 1.763 17.972 1.00 94.75 195 ASP A O 1
ATOM 1508 N N . LEU A 1 196 ? -19.117 2.337 16.822 1.00 94.12 196 LEU A N 1
ATOM 1509 C CA . LEU A 1 196 ? -19.361 3.783 16.843 1.00 94.12 196 LEU A CA 1
ATOM 1510 C C . LEU A 1 196 ? -20.185 4.292 15.650 1.00 94.12 196 LEU A C 1
ATOM 1512 O O . LEU A 1 196 ? -20.454 5.490 15.564 1.00 94.12 196 LEU A O 1
ATOM 1516 N N . LYS A 1 197 ? -20.593 3.404 14.731 1.00 93.12 197 LYS A N 1
ATOM 1517 C CA . LYS A 1 197 ? -21.302 3.735 13.477 1.00 93.12 197 LYS A CA 1
ATOM 1518 C C . LYS A 1 197 ? -20.571 4.788 12.633 1.00 93.12 197 LYS A C 1
ATOM 1520 O O . LYS A 1 197 ? -21.192 5.697 12.080 1.00 93.12 197 LYS A O 1
ATOM 1525 N N . LEU A 1 198 ? -19.249 4.669 12.557 1.00 93.69 198 LEU A N 1
ATOM 1526 C CA . LEU A 1 198 ? -18.398 5.558 11.770 1.00 93.69 198 LEU A CA 1
ATOM 1527 C C . LEU A 1 198 ? -18.288 5.089 10.322 1.00 93.69 198 LEU A C 1
ATOM 1529 O O . LEU A 1 198 ? -18.450 3.908 10.006 1.00 93.69 198 LEU A O 1
ATOM 1533 N N . ASP A 1 199 ? -17.960 6.033 9.444 1.00 92.88 199 ASP A N 1
ATOM 1534 C CA . ASP A 1 199 ? -17.683 5.726 8.050 1.00 92.88 199 ASP A CA 1
ATOM 1535 C C . ASP A 1 199 ? -16.401 4.887 7.953 1.00 92.88 199 ASP A C 1
ATOM 1537 O O . ASP A 1 199 ? -15.293 5.316 8.299 1.00 92.88 199 ASP A O 1
ATOM 1541 N N . THR A 1 200 ? -16.578 3.653 7.493 1.00 92.56 200 THR A N 1
ATOM 1542 C CA . THR A 1 200 ? -15.498 2.679 7.389 1.00 92.56 200 THR A CA 1
ATOM 1543 C C . THR A 1 200 ? -14.482 3.082 6.315 1.00 92.56 200 THR A C 1
ATOM 1545 O O . THR A 1 200 ? -13.287 2.843 6.486 1.00 92.56 200 THR A O 1
ATOM 1548 N N . GLU A 1 201 ? -14.923 3.744 5.241 1.00 91.44 201 GLU A N 1
ATOM 1549 C CA . GLU A 1 201 ? -14.044 4.221 4.172 1.00 91.44 201 GLU A CA 1
ATOM 1550 C C . GLU A 1 201 ? -13.118 5.327 4.698 1.00 91.44 201 GLU A C 1
ATOM 1552 O O . GLU A 1 201 ? -11.913 5.296 4.454 1.00 91.44 201 GLU A O 1
ATOM 1557 N N . ILE A 1 202 ? -13.635 6.270 5.496 1.00 91.81 202 ILE A N 1
ATOM 1558 C CA . ILE A 1 202 ? -12.817 7.352 6.081 1.00 91.81 202 ILE A CA 1
ATOM 1559 C C . ILE A 1 202 ? -11.769 6.792 7.059 1.00 91.81 202 ILE A C 1
ATOM 1561 O O . ILE A 1 202 ? -10.614 7.238 7.082 1.00 91.81 202 ILE A O 1
ATOM 1565 N N . LEU A 1 203 ? -12.132 5.781 7.850 1.00 93.38 203 LEU A N 1
ATOM 1566 C CA . LEU A 1 203 ? -11.185 5.098 8.735 1.00 93.38 203 LEU A CA 1
ATOM 1567 C C . LEU A 1 203 ? -10.111 4.323 7.958 1.00 93.38 203 LEU A C 1
ATOM 1569 O O . LEU A 1 203 ? -8.944 4.338 8.361 1.00 93.38 203 LEU A O 1
ATOM 1573 N N . ALA A 1 204 ? -10.475 3.701 6.835 1.00 93.38 204 ALA A N 1
ATOM 1574 C CA . ALA A 1 204 ? -9.527 3.051 5.934 1.00 93.38 204 ALA A CA 1
ATOM 1575 C C . ALA A 1 204 ? -8.534 4.063 5.343 1.00 93.38 204 ALA A C 1
ATOM 1577 O O . ALA A 1 204 ? -7.324 3.828 5.357 1.00 93.38 204 ALA A O 1
ATOM 1578 N N . TRP A 1 205 ? -9.018 5.233 4.910 1.00 92.69 205 TRP A N 1
ATOM 1579 C CA . TRP A 1 205 ? -8.164 6.327 4.441 1.00 92.69 205 TRP A CA 1
ATOM 1580 C C . TRP A 1 205 ? -7.207 6.831 5.522 1.00 92.69 205 TRP A C 1
ATOM 1582 O O . TRP A 1 205 ? -6.042 7.103 5.235 1.00 92.69 205 TRP A O 1
ATOM 1592 N N . SER A 1 206 ? -7.662 6.883 6.774 1.00 91.94 206 SER A N 1
ATOM 1593 C CA . SER A 1 206 ? -6.818 7.258 7.916 1.00 91.94 206 SER A CA 1
ATOM 1594 C C . SER A 1 206 ? -5.652 6.278 8.109 1.00 91.94 206 SER A C 1
ATOM 1596 O O . SER A 1 206 ? -4.515 6.714 8.290 1.00 91.94 206 SER A O 1
ATOM 1598 N N . LEU A 1 207 ? -5.902 4.966 7.985 1.00 91.69 207 LEU A N 1
ATOM 1599 C CA . LEU A 1 207 ? -4.852 3.935 8.021 1.00 91.69 207 LEU A CA 1
ATOM 1600 C C . LEU A 1 207 ? -3.886 4.055 6.838 1.00 91.69 207 LEU A C 1
ATOM 1602 O O . LEU A 1 207 ? -2.673 4.018 7.034 1.00 91.69 207 LEU A O 1
ATOM 1606 N N . ILE A 1 208 ? -4.411 4.227 5.619 1.00 90.81 208 ILE A N 1
ATOM 1607 C CA . ILE A 1 208 ? -3.609 4.384 4.396 1.00 90.81 208 ILE A CA 1
ATOM 1608 C C . ILE A 1 208 ? -2.664 5.577 4.534 1.00 90.81 208 ILE A C 1
ATOM 1610 O O . ILE A 1 208 ? -1.462 5.455 4.296 1.00 90.81 208 ILE A O 1
ATOM 1614 N N . PHE A 1 209 ? -3.177 6.742 4.931 1.00 88.81 209 PHE A N 1
ATOM 1615 C CA . PHE A 1 209 ? -2.341 7.929 5.074 1.00 88.81 209 PHE A CA 1
ATOM 1616 C C . PHE A 1 209 ? -1.337 7.778 6.214 1.00 88.81 209 PHE A C 1
ATOM 1618 O O . PHE A 1 209 ? -0.161 8.067 6.002 1.00 88.81 209 PHE A O 1
ATOM 1625 N N . GLY A 1 210 ? -1.746 7.240 7.366 1.00 88.75 210 GLY A N 1
ATOM 1626 C CA . GLY A 1 210 ? -0.831 6.946 8.469 1.00 88.75 210 GLY A CA 1
ATOM 1627 C C . GLY A 1 210 ? 0.325 6.031 8.052 1.00 88.75 210 GLY A C 1
ATOM 1628 O O . GLY A 1 210 ? 1.488 6.361 8.272 1.00 88.75 210 GLY A O 1
ATOM 1629 N N . ALA A 1 211 ? 0.026 4.918 7.377 1.00 87.19 211 ALA A N 1
ATOM 1630 C CA . ALA A 1 211 ? 1.019 3.924 6.962 1.00 87.19 211 ALA A CA 1
ATOM 1631 C C . ALA A 1 211 ? 2.027 4.460 5.932 1.00 87.19 211 ALA A C 1
ATOM 1633 O O . ALA A 1 211 ? 3.195 4.065 5.936 1.00 87.19 211 ALA A O 1
ATOM 1634 N N . ASN A 1 212 ? 1.590 5.364 5.050 1.00 84.81 212 ASN A N 1
ATOM 1635 C CA . ASN A 1 212 ? 2.479 5.994 4.075 1.00 84.81 212 ASN A CA 1
ATOM 1636 C C . ASN A 1 212 ? 3.298 7.145 4.681 1.00 84.81 212 ASN A C 1
ATOM 1638 O O . ASN A 1 212 ? 4.445 7.324 4.289 1.00 84.81 212 ASN A O 1
ATOM 1642 N N . LEU A 1 213 ? 2.744 7.913 5.628 1.00 78.81 213 LEU A N 1
ATOM 1643 C CA . LEU A 1 213 ? 3.471 8.997 6.301 1.00 78.81 213 LEU A CA 1
ATOM 1644 C C . LEU A 1 213 ? 4.552 8.462 7.250 1.00 78.81 213 LEU A C 1
ATOM 1646 O O . LEU A 1 213 ? 5.651 9.014 7.297 1.00 78.81 213 LEU A O 1
ATOM 1650 N N . GLY A 1 214 ? 4.271 7.371 7.967 1.00 68.12 214 GLY A N 1
ATOM 1651 C CA . GLY A 1 214 ? 5.221 6.752 8.894 1.00 68.12 214 GLY A CA 1
ATOM 1652 C C . GLY A 1 214 ? 6.447 6.125 8.224 1.00 68.12 214 GLY A C 1
ATOM 1653 O O . GLY A 1 214 ? 7.534 6.131 8.793 1.00 68.12 214 GLY A O 1
ATOM 1654 N N . GLY A 1 215 ? 6.318 5.658 6.977 1.00 60.91 215 GLY A N 1
ATOM 1655 C CA . GLY A 1 215 ? 7.465 5.160 6.205 1.00 60.91 215 GLY A CA 1
ATOM 1656 C C . GLY A 1 215 ? 8.500 6.245 5.874 1.00 60.91 215 GLY A C 1
ATOM 1657 O O . GLY A 1 215 ? 9.662 5.937 5.632 1.00 60.91 215 GLY A O 1
ATOM 1658 N N . THR A 1 216 ? 8.102 7.520 5.896 1.00 59.34 216 THR A N 1
ATOM 1659 C CA . THR A 1 216 ? 8.980 8.666 5.606 1.00 59.34 216 THR A CA 1
ATOM 1660 C C . THR A 1 216 ? 9.761 9.190 6.813 1.00 59.34 216 THR A C 1
ATOM 1662 O O . THR A 1 216 ? 10.694 9.957 6.613 1.00 59.34 216 THR A O 1
ATOM 1665 N N . SER A 1 217 ? 9.422 8.805 8.051 1.00 52.75 217 SER A N 1
ATOM 1666 C CA . SER A 1 217 ? 10.076 9.343 9.263 1.00 52.75 217 SER A CA 1
ATOM 1667 C C . SER A 1 217 ? 11.468 8.771 9.574 1.00 52.75 217 SER A C 1
ATOM 1669 O O . SER A 1 217 ? 12.116 9.247 10.502 1.00 52.75 217 SER A O 1
ATOM 1671 N N . LEU A 1 218 ? 11.933 7.773 8.815 1.00 42.28 218 LEU A N 1
ATOM 1672 C CA . LEU A 1 218 ? 13.254 7.140 8.969 1.00 42.28 218 LEU A CA 1
ATOM 1673 C C . LEU A 1 218 ? 14.296 7.595 7.923 1.00 42.28 218 LEU A C 1
ATOM 1675 O O . LEU A 1 218 ? 15.400 7.052 7.903 1.00 42.28 218 LEU A O 1
ATOM 1679 N N . LEU A 1 219 ? 13.965 8.576 7.071 1.00 36.09 219 LEU A N 1
ATOM 1680 C CA . LEU A 1 219 ? 14.886 9.228 6.123 1.00 36.09 219 LEU A CA 1
ATOM 1681 C C . LEU A 1 219 ? 15.310 10.612 6.625 1.00 36.09 219 LEU A C 1
ATOM 1683 O O . LEU A 1 219 ? 16.490 10.967 6.402 1.00 36.09 219 LEU A O 1
#

Foldseek 3Di:
DFCPPDLLSVLLCVLLVPARQNRCVVVVVVVVVVVVVVVVVVVVVVVVPPDPPDDPDDPCVPPPDPVLVVVLVVLVVVLVVCSNCCVVVVDDNVVSVVVSVVVSCVRVVDDVVVVVVPDPVVVVVVLVVLLVVLVVCVVVCVLVVVLVVVLVVCVVPVVVLLVCLLQCLQVVCLVDQSNSVSSNCSVSLVNSCVSVVHDSVSSSVSNVNSNVNNPPPVD

Radius of gyration: 20.98 Å; chains: 1; bounding box: 49×45×54 Å

Secondary structure (DSSP, 8-state):
--GGGSHHHHHHHHHHT--HHHHHHHHHHHHHHHHHHHHHHHHHHHTTS---------GGGG-S-HHHHHHHHHHHHHHHHHHHHHHHHT--HHHHHHHHHHHHHHHH---HHHHHHHS-HHHHHHHHHHHHHHHHHHHTTHHHHHHHHHHHHHTS-THHHHHHHHHHHHHHTTTS-HHHHHHHHHHHHHHHHHHHT--HHHHHHHHHHHHHHHTTTT-

Sequence (219 aa):
MLLISSIPNLVVADGFNIGFSRFAIIGAPLSLILMAVSIYMVAERLKYIPLKKNLDIDPWSAVEDRDVFYRSVVIFAVVMILFVLNDIIHISMGLIATSGAVAMLILSGEDPESTFRSIDWGTIFFLISFFVIVGGLERSGSLMIFAESLSRLFQIEPALAYVFNLLICGLASAFVDNVPITITLIPVTKYIAADLKLDTEILAWSLIFGANLGGTSLL

pLDDT: mean 88.28, std 7.96, range [36.09, 96.06]